Protein AF-A0A067CD16-F1 (afdb_monomer_lite)

Secondary structure (DSSP, 8-state):
----TTSSGGGS------PPPP----HHHHHHHHH---TT-STTSS-EEEEEEEE-TTT--EEEEEEETTSBPPPTTT-SS--PBPP--------THHHHHHHHHHHHHHHHHHHHHHHHHHHHHHHHHHHHHHHHHHHHHHHHHHTS-THHHHHHHHHHHHHHHHHHHHHHHHHHHHHHHHHHHHHHHHHHHHHHHTS------------------

pLDDT: mean 77.43, std 16.55, range [33.94, 98.31]

Foldseek 3Di:
DDPPPPPVVPPPPDDDDDDDDDDDADPQLVCCVPVVPQCQNAPVRHRWHWQDWAQAPVPSDTHTAIHHPQWDRDDPPDDNDNDTHHRPPDPDPPPPPPVVVVVVCVVCVVVVVVVVVVVVCVVVVVVVVVVVVVVVVVVVVVVVVPPPDPVVVVVVVVVVVVVVVVVVVVVVVVVVVVVVVVVVVVVVVVVVVVVVVPPPPPDPPDPDDDDDDDDDD

Sequence (217 aa):
MSRVPFLFAALAIAVSAIAPVPTTPHFPCYECATNGSCAHASWTGDAGKYCGTFSSKTTLVPQWCCCAVAQACPAAGRDTLCACDGPTPAPTKPPADLTVWIYLGFLLMPGVIFILYTLCRHCFGTADETWIEQQYARIEAHQTAEEEPDTSRAEAEACASAARAEANREYKARRIAQEKEARRLAREEEARQREFDQIPQAIFVSTIPTSAKDASL

Organism: Saprolegnia parasitica (strain CBS 223.65) (NCBI:txid695850)

Radius of gyration: 48.75 Å; chains: 1; bounding box: 111×26×112 Å

Structure (mmCIF, N/CA/C/O backbone):
data_AF-A0A067CD16-F1
#
_entry.id   AF-A0A067CD16-F1
#
loop_
_atom_site.group_PDB
_atom_site.id
_atom_site.type_symbol
_atom_site.label_atom_id
_atom_site.label_alt_id
_atom_site.label_comp_id
_atom_site.label_asym_id
_atom_site.label_entity_id
_atom_site.label_seq_id
_atom_site.pdbx_PDB_ins_code
_atom_site.Cartn_x
_atom_site.Cartn_y
_atom_site.Cartn_z
_atom_site.occupancy
_atom_site.B_iso_or_equiv
_atom_site.auth_seq_id
_atom_site.auth_comp_id
_atom_site.auth_asym_id
_atom_site.auth_atom_id
_atom_site.pdbx_PDB_model_num
ATOM 1 N N . MET A 1 1 ? -23.786 10.659 -10.674 1.00 41.62 1 MET A N 1
ATOM 2 C CA . MET A 1 1 ? -24.245 11.449 -9.507 1.00 41.62 1 MET A CA 1
ATOM 3 C C . MET A 1 1 ? -24.064 10.601 -8.250 1.00 41.62 1 MET A C 1
ATOM 5 O O . MET A 1 1 ? -24.810 9.652 -8.051 1.00 41.62 1 MET A O 1
ATOM 9 N N . SER A 1 2 ? -23.013 10.882 -7.473 1.00 43.44 2 SER A N 1
ATOM 10 C CA . SER A 1 2 ? -22.531 10.064 -6.345 1.00 43.44 2 SER A CA 1
ATOM 11 C C . SER A 1 2 ? -23.212 10.434 -5.023 1.00 43.44 2 SER A C 1
ATOM 13 O O . SER A 1 2 ? -23.130 11.580 -4.596 1.00 43.44 2 SER A O 1
ATOM 15 N N . ARG A 1 3 ? -23.837 9.461 -4.344 1.00 49.16 3 ARG A N 1
ATOM 16 C CA . ARG A 1 3 ? -24.450 9.604 -3.001 1.00 49.16 3 ARG A CA 1
ATOM 17 C C . ARG A 1 3 ? -23.779 8.724 -1.930 1.00 49.16 3 ARG A C 1
ATOM 19 O O . ARG A 1 3 ? -24.427 8.280 -0.994 1.00 49.16 3 ARG A O 1
ATOM 26 N N . VAL A 1 4 ? -22.481 8.458 -2.066 1.00 52.66 4 VAL A N 1
ATOM 27 C CA . VAL A 1 4 ? -21.728 7.563 -1.165 1.00 52.66 4 VAL A CA 1
ATOM 28 C C . VAL A 1 4 ? -21.106 8.236 0.088 1.00 52.66 4 VAL A C 1
ATOM 30 O O . VAL A 1 4 ? -20.892 7.519 1.062 1.00 52.66 4 VAL A O 1
ATOM 33 N N . PRO A 1 5 ? -20.863 9.565 0.195 1.00 51.56 5 PRO A N 1
ATOM 34 C CA . PRO A 1 5 ? -20.080 10.080 1.329 1.00 51.56 5 PRO A CA 1
ATOM 35 C C . PRO A 1 5 ? -20.852 10.275 2.651 1.00 51.56 5 PRO A C 1
ATOM 37 O O . PRO A 1 5 ? -20.226 10.549 3.668 1.00 51.56 5 PRO A O 1
ATOM 40 N N . PHE A 1 6 ? -22.181 10.124 2.693 1.00 48.50 6 PHE A N 1
ATOM 41 C CA . PHE A 1 6 ? -22.959 10.457 3.901 1.00 48.50 6 PHE A CA 1
ATOM 42 C C . PHE A 1 6 ? -22.995 9.366 4.987 1.00 48.50 6 PHE A C 1
ATOM 44 O O . PHE A 1 6 ? -23.309 9.673 6.133 1.00 48.50 6 PHE A O 1
ATOM 51 N N . LEU A 1 7 ? -22.642 8.113 4.679 1.00 51.97 7 LEU A N 1
ATOM 52 C CA . LEU A 1 7 ? -22.750 7.005 5.645 1.00 51.97 7 LEU A CA 1
ATOM 53 C C . LEU A 1 7 ? -21.582 6.917 6.642 1.00 51.97 7 LEU A C 1
ATOM 55 O O . LEU A 1 7 ? -21.758 6.374 7.728 1.00 51.97 7 LEU A O 1
ATOM 59 N N . PHE A 1 8 ? -20.416 7.491 6.335 1.00 52.47 8 PHE A N 1
ATOM 60 C CA . PHE A 1 8 ? -19.245 7.403 7.221 1.00 52.47 8 PHE A CA 1
ATOM 61 C C . PHE A 1 8 ? -19.228 8.446 8.351 1.00 52.47 8 PHE A C 1
ATOM 63 O O . PHE A 1 8 ? -18.523 8.258 9.338 1.00 52.47 8 PHE A O 1
ATOM 70 N N . ALA A 1 9 ? -20.033 9.511 8.264 1.00 51.50 9 ALA A N 1
ATOM 71 C CA . ALA A 1 9 ? -20.058 10.570 9.278 1.00 51.50 9 ALA A CA 1
ATOM 72 C C . ALA A 1 9 ? -20.859 10.204 10.546 1.00 51.50 9 ALA A C 1
ATOM 74 O O . ALA A 1 9 ? -20.665 10.821 11.590 1.00 51.50 9 ALA A O 1
ATOM 75 N N . ALA A 1 10 ? -21.734 9.195 10.490 1.00 54.03 10 ALA A N 1
ATOM 76 C CA . ALA A 1 10 ? -22.601 8.836 11.616 1.00 54.03 10 ALA A CA 1
ATOM 77 C C . ALA A 1 10 ? -21.948 7.884 12.640 1.00 54.03 10 ALA A C 1
ATOM 79 O O . ALA A 1 10 ? -22.468 7.735 13.742 1.00 54.03 10 ALA A O 1
ATOM 80 N N . LEU A 1 11 ? -20.810 7.254 12.318 1.00 54.09 11 LEU A N 1
ATOM 81 C CA . LEU A 1 11 ? -20.210 6.214 13.169 1.00 54.09 11 LEU A CA 1
ATOM 82 C C . LEU A 1 11 ? -19.165 6.735 14.180 1.00 54.09 11 LEU A C 1
ATOM 84 O O . LEU A 1 11 ? -18.599 5.947 14.930 1.00 54.09 11 LEU A O 1
ATOM 88 N N . ALA A 1 12 ? -18.889 8.043 14.216 1.00 49.25 12 ALA A N 1
ATOM 89 C CA . ALA A 1 12 ? -17.769 8.607 14.982 1.00 49.25 12 ALA A CA 1
ATOM 90 C C . ALA A 1 12 ? -18.122 9.158 16.384 1.00 49.25 12 ALA A C 1
ATOM 92 O O . ALA A 1 12 ? -17.244 9.692 17.056 1.00 49.25 12 ALA A O 1
ATOM 93 N N . ILE A 1 13 ? -19.370 9.046 16.858 1.00 49.09 13 ILE A N 1
ATOM 94 C CA . ILE A 1 13 ? -19.815 9.664 18.125 1.00 49.09 13 ILE A CA 1
ATOM 95 C C . ILE A 1 13 ? -20.244 8.587 19.134 1.00 49.09 13 ILE A C 1
ATOM 97 O O . ILE A 1 13 ? -21.427 8.430 19.414 1.00 49.09 13 ILE A O 1
ATOM 101 N N . ALA A 1 14 ? -19.296 7.814 19.671 1.00 51.12 14 ALA A N 1
ATOM 102 C CA . ALA A 1 14 ? -19.564 6.918 20.806 1.00 51.12 14 ALA A CA 1
ATOM 103 C C . ALA A 1 14 ? -18.287 6.547 21.591 1.00 51.12 14 ALA A C 1
ATOM 105 O O . ALA A 1 14 ? -17.889 5.389 21.623 1.00 51.12 14 ALA A O 1
ATOM 106 N N . VAL A 1 15 ? -17.628 7.526 22.219 1.00 42.06 15 VAL A N 1
ATOM 107 C CA . VAL A 1 15 ? -16.532 7.327 23.199 1.00 42.06 15 VAL A CA 1
ATOM 108 C C . VAL A 1 15 ? -16.536 8.558 24.122 1.00 42.06 15 VAL A C 1
ATOM 110 O O . VAL A 1 15 ? -16.546 9.662 23.595 1.00 42.06 15 VAL A O 1
ATOM 113 N N . SER A 1 16 ? -16.497 8.583 25.455 1.00 37.53 16 SER A N 1
ATOM 114 C CA . SER A 1 16 ? -16.665 7.666 26.593 1.00 37.53 16 SER A CA 1
ATOM 115 C C . SER A 1 16 ? -16.739 8.595 27.819 1.00 37.53 16 SER A C 1
ATOM 117 O O . SER A 1 16 ? -15.907 9.494 27.930 1.00 37.53 16 SER A O 1
ATOM 119 N N . ALA A 1 17 ? -17.688 8.412 28.741 1.00 33.94 17 ALA A N 1
ATOM 120 C CA . ALA A 1 17 ? -17.742 9.169 29.999 1.00 33.94 17 ALA A CA 1
ATOM 121 C C . ALA A 1 17 ? -17.214 8.307 31.158 1.00 33.94 17 ALA A C 1
ATOM 123 O O . ALA A 1 17 ? -17.846 7.323 31.534 1.00 33.94 17 ALA A O 1
ATOM 124 N N . ILE A 1 18 ? -16.058 8.673 31.717 1.00 41.00 18 ILE A N 1
ATOM 125 C CA . ILE A 1 18 ? -15.496 8.082 32.941 1.00 41.00 18 ILE A CA 1
ATOM 126 C C . ILE A 1 18 ? -15.669 9.116 34.059 1.00 41.00 18 ILE A C 1
ATOM 128 O O . ILE A 1 18 ? -15.177 10.238 33.940 1.00 41.00 18 ILE A O 1
ATOM 132 N N . ALA A 1 19 ? -16.392 8.761 35.123 1.00 40.41 19 ALA A N 1
ATOM 133 C CA . ALA A 1 19 ? -16.609 9.639 36.271 1.00 40.41 19 ALA A CA 1
ATOM 134 C C . ALA A 1 19 ? -15.361 9.672 37.184 1.00 40.41 19 ALA A C 1
ATOM 136 O O . ALA A 1 19 ? -14.819 8.609 37.498 1.00 40.41 19 ALA A O 1
ATOM 137 N N . PRO A 1 20 ? -14.889 10.856 37.618 1.00 42.19 20 PRO A N 1
ATOM 138 C CA . PRO A 1 20 ? -13.731 10.975 38.501 1.00 42.19 20 PRO A CA 1
ATOM 139 C C . PRO A 1 20 ? -14.055 10.520 39.932 1.00 42.19 20 PRO A C 1
ATOM 141 O O . PRO A 1 20 ? -15.112 10.845 40.468 1.00 42.19 20 PRO A O 1
ATOM 144 N N . VAL A 1 21 ? -13.115 9.802 40.556 1.00 46.88 21 VAL A N 1
ATOM 145 C CA . VAL A 1 21 ? -13.170 9.388 41.969 1.00 46.88 21 VAL A CA 1
ATOM 146 C C . VAL A 1 21 ? -12.587 10.511 42.844 1.00 46.88 21 VAL A C 1
ATOM 148 O O . VAL A 1 21 ? -11.411 10.843 42.683 1.00 46.88 21 VAL A O 1
ATOM 151 N N . PRO A 1 22 ? -13.365 11.116 43.754 1.00 53.28 22 PRO A N 1
ATOM 152 C CA . PRO A 1 22 ? -12.885 12.170 44.644 1.00 53.28 22 PRO A CA 1
ATOM 153 C C . PRO A 1 22 ? -12.184 11.618 45.900 1.00 53.28 22 PRO A C 1
ATOM 155 O O . PRO A 1 22 ? -12.520 10.558 46.419 1.00 53.28 22 PRO A O 1
ATOM 158 N N . THR A 1 23 ? -11.180 12.356 46.380 1.00 49.25 23 THR A N 1
ATOM 159 C CA . THR A 1 23 ? -10.150 11.917 47.342 1.00 49.25 23 THR A CA 1
ATOM 160 C C . THR A 1 23 ? -10.259 12.542 48.745 1.00 49.25 23 THR A C 1
ATOM 162 O O . THR A 1 23 ? -9.270 12.566 49.478 1.00 49.25 23 THR A O 1
ATOM 165 N N . THR A 1 24 ? -11.420 13.055 49.168 1.00 52.78 24 THR A N 1
ATOM 166 C CA . THR A 1 24 ? -11.559 13.717 50.484 1.00 52.78 24 THR A CA 1
ATOM 167 C C . THR A 1 24 ? -12.054 12.792 51.612 1.00 52.78 24 THR A C 1
ATOM 169 O O . THR A 1 24 ? -12.811 11.853 51.369 1.00 52.78 24 THR A O 1
ATOM 172 N N . PRO A 1 25 ? -11.620 13.031 52.870 1.00 53.91 25 PRO A N 1
ATOM 173 C CA . PRO A 1 25 ? -11.841 12.118 53.991 1.00 53.91 25 PRO A CA 1
ATOM 174 C C . PRO A 1 25 ? -13.300 12.107 54.481 1.00 53.91 25 PRO A C 1
ATOM 176 O O . PRO A 1 25 ? -13.833 13.100 54.975 1.00 53.91 25 PRO A O 1
ATOM 179 N N . HIS A 1 26 ? -13.921 10.934 54.354 1.00 59.56 26 HIS A N 1
ATOM 180 C CA . HIS A 1 26 ? -15.293 10.594 54.723 1.00 59.56 26 HIS A CA 1
ATOM 181 C C . HIS A 1 26 ? -15.534 10.521 56.243 1.00 59.56 26 HIS A C 1
ATOM 183 O O . HIS A 1 26 ? -15.368 9.467 56.856 1.00 59.56 26 HIS A O 1
ATOM 189 N N . PHE A 1 27 ? -16.044 11.596 56.841 1.00 68.00 27 PHE A N 1
ATOM 190 C CA . PHE A 1 27 ? -16.678 11.543 58.167 1.00 68.00 27 PHE A CA 1
ATOM 191 C C . PHE A 1 27 ? -18.000 10.736 58.244 1.00 68.00 27 PHE A C 1
ATOM 193 O O . PHE A 1 27 ? -18.176 10.020 59.230 1.00 68.00 27 PHE A O 1
ATOM 200 N N . PRO A 1 28 ? -18.918 10.745 57.251 1.00 82.19 28 PRO A N 1
ATOM 201 C CA . PRO A 1 28 ? -20.239 10.126 57.438 1.00 82.19 28 PRO A CA 1
ATOM 202 C C . PRO A 1 28 ? -20.225 8.589 57.441 1.00 82.19 28 PRO A C 1
ATOM 204 O O . PRO A 1 28 ? -21.097 7.951 58.030 1.00 82.19 28 PRO A O 1
ATOM 207 N N . CYS A 1 29 ? -19.220 7.961 56.825 1.00 85.25 29 CYS A N 1
ATOM 208 C CA . CYS A 1 29 ? -19.111 6.501 56.831 1.00 85.25 29 CYS A CA 1
ATOM 209 C C . CYS A 1 29 ? -18.661 5.956 58.199 1.00 85.25 29 CYS A C 1
ATOM 211 O O . CYS A 1 29 ? -19.083 4.875 58.610 1.00 85.25 29 CYS A O 1
ATOM 213 N N . TYR A 1 30 ? -17.855 6.727 58.936 1.00 87.19 30 TYR A N 1
ATOM 214 C CA . TYR A 1 30 ? -17.410 6.362 60.280 1.00 87.19 30 TYR A CA 1
ATOM 215 C C . TYR A 1 30 ? -18.582 6.276 61.269 1.00 87.19 30 TYR A C 1
ATOM 217 O O . TYR A 1 30 ? -18.658 5.332 62.056 1.00 87.19 30 TYR A O 1
ATOM 225 N N . GLU A 1 31 ? -19.538 7.206 61.199 1.00 88.69 31 GLU A N 1
ATOM 226 C CA . GLU A 1 31 ? -20.748 7.170 62.034 1.00 88.69 31 GLU A CA 1
ATOM 227 C C . GLU A 1 31 ? -21.658 5.985 61.698 1.00 88.69 31 GLU A C 1
ATOM 229 O O . GLU A 1 31 ? -22.192 5.341 62.600 1.00 88.69 31 GLU A O 1
ATOM 234 N N . CYS A 1 32 ? -21.796 5.641 60.417 1.00 91.44 32 CYS A N 1
ATOM 235 C CA . CYS A 1 32 ? -22.542 4.453 59.999 1.00 91.44 32 CYS A CA 1
ATOM 236 C C . CYS A 1 32 ? -21.892 3.165 60.528 1.00 91.44 32 CYS A C 1
ATOM 238 O O . CYS A 1 32 ? -22.594 2.283 61.019 1.00 91.44 32 CYS A O 1
ATOM 240 N N . ALA A 1 33 ? -20.561 3.075 60.508 1.00 91.00 33 ALA A N 1
ATOM 241 C CA . ALA A 1 33 ? -19.845 1.907 61.012 1.00 91.00 33 ALA A CA 1
ATOM 242 C C . ALA A 1 33 ? -19.877 1.771 62.545 1.00 91.00 33 ALA A C 1
ATOM 244 O O . ALA A 1 33 ? -19.920 0.655 63.058 1.00 91.00 33 ALA A O 1
ATOM 245 N N . THR A 1 34 ? -19.846 2.888 63.278 1.00 91.50 34 THR A N 1
ATOM 246 C CA . THR A 1 34 ? -19.776 2.890 64.751 1.00 91.50 34 THR A CA 1
ATOM 247 C C . THR A 1 34 ? -21.148 2.898 65.418 1.00 91.50 34 THR A C 1
ATOM 249 O O . THR A 1 34 ? -21.363 2.160 66.375 1.00 91.50 34 THR A O 1
ATOM 252 N N . ASN A 1 35 ? -22.085 3.693 64.899 1.00 91.75 35 ASN A N 1
ATOM 253 C CA . ASN A 1 35 ? -23.400 3.915 65.505 1.00 91.75 35 ASN A CA 1
ATOM 254 C C . ASN A 1 35 ? -24.539 3.217 64.746 1.00 91.75 35 ASN A C 1
ATOM 256 O O . ASN A 1 35 ? -25.687 3.284 65.179 1.00 91.75 35 ASN A O 1
ATOM 260 N N . GLY A 1 36 ? -24.267 2.602 63.589 1.00 89.75 36 GLY A N 1
ATOM 261 C CA . GLY A 1 36 ? -25.304 2.031 62.722 1.00 89.75 36 GLY A CA 1
ATOM 262 C C . GLY A 1 36 ? -26.189 3.079 62.033 1.00 89.75 36 GLY A C 1
ATOM 263 O O . GLY A 1 36 ? -27.176 2.727 61.388 1.00 89.75 36 GLY A O 1
ATOM 264 N N . SER A 1 37 ? -25.856 4.370 62.151 1.00 91.62 37 SER A N 1
ATOM 265 C CA . SER A 1 37 ? -26.612 5.464 61.536 1.00 91.62 37 SER A CA 1
ATOM 266 C C . SER A 1 37 ? -26.147 5.688 60.098 1.00 91.62 37 SER A C 1
ATOM 268 O O . SER A 1 37 ? -25.206 6.432 59.837 1.00 91.62 37 SER A O 1
ATOM 270 N N . CYS A 1 38 ? -26.798 5.021 59.145 1.00 91.38 38 CYS A N 1
ATOM 271 C CA . CYS A 1 38 ? -26.395 5.042 57.734 1.00 91.38 38 CYS A CA 1
ATOM 272 C C . CYS A 1 38 ? -27.259 5.954 56.848 1.00 91.38 38 CYS A C 1
ATOM 274 O O . CYS A 1 38 ? -27.251 5.821 55.624 1.00 91.38 38 CYS A O 1
ATOM 276 N N . ALA A 1 39 ? -27.993 6.895 57.452 1.00 91.31 39 ALA A N 1
ATOM 277 C CA . ALA A 1 39 ? -28.917 7.782 56.742 1.00 91.31 39 ALA A CA 1
ATOM 278 C C . ALA A 1 39 ? -28.231 8.710 55.720 1.00 91.31 39 ALA A C 1
ATOM 280 O O . ALA A 1 39 ? -28.870 9.090 54.749 1.00 91.31 39 ALA A O 1
ATOM 281 N N . HIS A 1 40 ? -26.946 9.030 55.919 1.00 86.75 40 HIS A N 1
ATOM 282 C CA . HIS A 1 40 ? -26.166 9.931 55.054 1.00 86.75 40 HIS A CA 1
ATOM 283 C C . HIS A 1 40 ? -24.792 9.334 54.704 1.00 86.75 40 HIS A C 1
ATOM 285 O O . HIS A 1 40 ? -23.803 10.049 54.565 1.00 86.75 40 HIS A O 1
ATOM 291 N N . ALA A 1 41 ? -24.702 8.002 54.649 1.00 81.44 41 ALA A N 1
ATOM 292 C CA . ALA A 1 41 ? -23.431 7.289 54.535 1.00 81.44 41 ALA A CA 1
ATOM 293 C C . ALA A 1 41 ? -22.886 7.192 53.101 1.00 81.44 41 ALA A C 1
ATOM 295 O O . ALA A 1 41 ? -21.746 6.756 52.926 1.00 81.44 41 ALA A O 1
ATOM 296 N N . SER A 1 42 ? -23.663 7.554 52.073 1.00 77.88 42 SER A N 1
ATOM 297 C CA . SER A 1 42 ? -23.155 7.573 50.699 1.00 77.88 42 SER A CA 1
ATOM 298 C C . SER A 1 42 ? -22.252 8.792 50.453 1.00 77.88 42 SER A C 1
ATOM 300 O O . SER A 1 42 ? -22.371 9.827 51.108 1.00 77.88 42 SER A O 1
ATOM 302 N N . TRP A 1 43 ? -21.373 8.703 49.448 1.00 70.81 43 TRP A N 1
ATOM 303 C CA . TRP A 1 43 ? -20.602 9.857 48.957 1.00 70.81 43 TRP A CA 1
ATOM 304 C C . TRP A 1 43 ? -21.499 11.042 48.551 1.00 70.81 43 TRP A C 1
ATOM 306 O O . TRP A 1 43 ? -21.100 12.197 48.668 1.00 70.81 43 TRP A O 1
ATOM 316 N N . THR A 1 44 ? -22.717 10.760 48.089 1.00 75.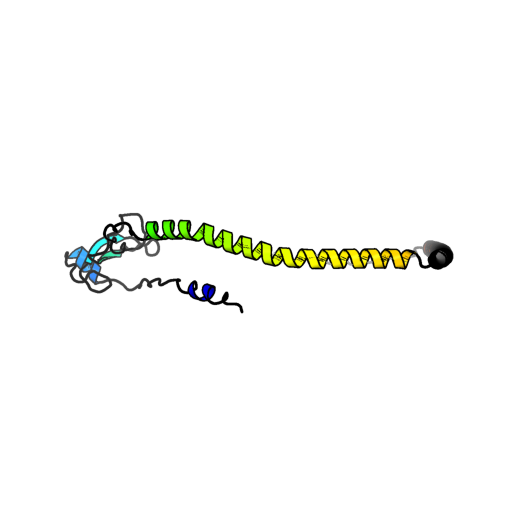75 44 THR A N 1
ATOM 317 C CA . THR A 1 44 ? -23.702 11.766 47.676 1.00 75.75 44 THR A CA 1
ATOM 318 C C . THR A 1 44 ? -24.504 12.352 48.842 1.00 75.75 44 THR A C 1
ATOM 320 O O . THR A 1 44 ? -25.280 13.275 48.621 1.00 75.75 44 THR A O 1
ATOM 323 N N . GLY A 1 45 ? -24.299 11.867 50.074 1.00 79.75 45 GLY A N 1
ATOM 324 C CA . GLY A 1 45 ? -25.066 12.268 51.259 1.00 79.75 45 GLY A CA 1
ATOM 325 C C . GLY A 1 45 ? -26.412 11.550 51.408 1.00 79.75 45 GLY A C 1
ATOM 326 O O . GLY A 1 45 ? -27.197 11.907 52.280 1.00 79.75 45 GLY A O 1
ATOM 327 N N . ASP A 1 46 ? -26.669 10.534 50.588 1.00 85.44 46 ASP A N 1
ATOM 328 C CA . ASP A 1 46 ? -27.866 9.699 50.637 1.00 85.44 46 ASP A CA 1
ATOM 329 C C . ASP A 1 46 ? -27.716 8.542 51.636 1.00 85.44 46 ASP A C 1
ATOM 331 O O . ASP A 1 46 ? -26.622 8.217 52.123 1.00 85.44 46 ASP A O 1
ATOM 335 N N . ALA A 1 47 ? -28.835 7.854 51.882 1.00 89.50 47 ALA A N 1
ATOM 336 C CA . ALA A 1 47 ? -28.846 6.608 52.630 1.00 89.50 47 ALA A CA 1
ATOM 337 C C . ALA A 1 47 ? -27.882 5.595 51.991 1.00 89.50 47 ALA A C 1
ATOM 339 O O . ALA A 1 47 ? -27.918 5.321 50.784 1.00 89.50 47 ALA A O 1
ATOM 340 N N . GLY A 1 48 ? -27.015 5.030 52.824 1.00 91.06 48 GLY A N 1
ATOM 341 C CA . GLY A 1 48 ? -25.994 4.077 52.417 1.00 91.06 48 GLY A CA 1
ATOM 342 C C . GLY A 1 48 ? -25.997 2.818 53.272 1.00 91.06 48 GLY A C 1
ATOM 343 O O . GLY A 1 48 ? -26.812 2.642 54.176 1.00 91.06 48 GLY A O 1
ATOM 344 N N . LYS A 1 49 ? -25.053 1.932 52.979 1.00 90.62 49 LYS A N 1
ATOM 345 C CA . LYS A 1 49 ? -24.746 0.746 53.773 1.00 90.62 49 LYS A CA 1
ATOM 346 C C . LYS A 1 49 ? -23.247 0.637 53.985 1.00 90.62 49 LYS A C 1
ATOM 348 O O . LYS A 1 49 ? -22.461 0.951 53.091 1.00 90.62 49 LYS A O 1
ATOM 353 N N . TYR A 1 50 ? -22.869 0.169 55.165 1.00 92.19 50 TYR A N 1
ATOM 354 C CA . TYR A 1 50 ? -21.485 -0.121 55.497 1.00 92.19 50 TYR A CA 1
ATOM 355 C C . TYR A 1 50 ? -21.056 -1.453 54.868 1.00 92.19 50 TYR A C 1
ATOM 357 O O . TYR A 1 50 ? -21.702 -2.479 55.079 1.00 92.19 50 TYR A O 1
ATOM 365 N N . CYS A 1 51 ? -19.975 -1.429 54.088 1.00 89.81 51 CYS A N 1
ATOM 366 C CA . CYS A 1 51 ? -19.470 -2.579 53.335 1.00 89.81 51 CYS A CA 1
ATOM 367 C C . CYS A 1 51 ? -18.200 -3.203 53.936 1.00 89.81 51 CYS A C 1
ATOM 369 O O . CYS A 1 51 ? -17.739 -4.227 53.438 1.00 89.81 51 CYS A O 1
ATOM 371 N N . GLY A 1 52 ? -17.641 -2.616 54.998 1.00 89.44 52 GLY A N 1
ATOM 372 C CA . GLY A 1 52 ? -16.448 -3.122 55.679 1.00 89.44 52 GLY A CA 1
ATOM 373 C C . GLY A 1 52 ? -15.299 -2.115 55.729 1.00 89.44 52 GLY A C 1
ATOM 374 O O . GLY A 1 52 ? -15.392 -1.000 55.208 1.00 89.44 52 GLY A O 1
ATOM 375 N N . THR A 1 53 ? -14.203 -2.515 56.371 1.00 86.94 53 THR A N 1
ATOM 376 C CA . THR A 1 53 ? -12.943 -1.771 56.364 1.00 86.94 53 THR A CA 1
ATOM 377 C C . THR A 1 53 ? -12.031 -2.297 55.263 1.00 86.94 53 THR A C 1
ATOM 379 O O . THR A 1 53 ? -11.890 -3.503 55.068 1.00 86.94 53 THR A O 1
ATOM 382 N N . PHE A 1 54 ? -11.390 -1.381 54.545 1.00 83.62 54 PHE A N 1
ATOM 383 C CA . PHE A 1 54 ? -10.439 -1.682 53.484 1.00 83.62 54 PHE A CA 1
ATOM 384 C C . PHE A 1 54 ? -9.107 -1.023 53.819 1.00 83.62 54 PHE A C 1
ATOM 386 O O . PHE A 1 54 ? -9.047 0.157 54.163 1.00 83.62 54 PHE A O 1
ATOM 393 N N . SER A 1 55 ? -8.023 -1.782 53.712 1.00 79.38 55 SER A N 1
ATOM 394 C CA . SER A 1 55 ? -6.672 -1.240 53.829 1.00 79.38 55 SER A CA 1
ATOM 395 C C . SER A 1 55 ? -6.156 -0.920 52.435 1.00 79.38 55 SER A C 1
ATOM 397 O O . SER A 1 55 ? -5.888 -1.820 51.636 1.00 79.38 55 SER A O 1
ATOM 399 N N . SER A 1 56 ? -6.004 0.371 52.140 1.00 75.75 56 SER A N 1
ATOM 400 C CA . SER A 1 56 ? -5.320 0.786 50.917 1.00 75.75 56 SER A CA 1
ATOM 401 C C . SER A 1 56 ? -3.861 0.336 50.977 1.00 75.75 56 SER A C 1
ATOM 403 O O . SER A 1 56 ? -3.169 0.572 51.972 1.00 75.75 56 SER A O 1
ATOM 405 N N . LYS A 1 57 ? -3.371 -0.275 49.891 1.00 75.44 57 LYS A N 1
ATOM 406 C CA . LYS A 1 57 ? -1.954 -0.659 49.753 1.00 75.44 57 LYS A CA 1
ATOM 407 C C . LYS A 1 57 ? -1.007 0.536 49.879 1.00 75.44 57 LYS A C 1
ATOM 409 O O . LYS A 1 57 ? 0.147 0.344 50.238 1.00 75.44 57 LYS A O 1
ATOM 414 N N . THR A 1 58 ? -1.483 1.745 49.582 1.00 76.50 58 THR A N 1
ATOM 415 C CA . THR A 1 58 ? -0.649 2.951 49.535 1.00 76.50 58 THR A CA 1
ATOM 416 C C . THR A 1 58 ? -0.470 3.592 50.906 1.00 76.50 58 THR A C 1
ATOM 418 O O . THR A 1 58 ? 0.610 4.085 51.209 1.00 76.50 58 THR A O 1
ATOM 421 N N . THR A 1 59 ? -1.513 3.606 51.738 1.00 72.88 59 THR A N 1
ATOM 422 C CA . THR A 1 59 ? -1.486 4.319 53.023 1.00 72.88 59 THR A CA 1
ATOM 423 C C . THR A 1 59 ? -1.412 3.398 54.234 1.00 72.88 59 THR A C 1
ATOM 425 O O . THR A 1 59 ? -1.114 3.894 55.312 1.00 72.88 59 THR A O 1
ATOM 428 N N . LEU A 1 60 ? -1.675 2.089 54.099 1.00 78.44 60 LEU A N 1
ATOM 429 C CA . LEU A 1 60 ? -1.765 1.109 55.203 1.00 78.44 60 LEU A CA 1
ATOM 430 C C . LEU A 1 60 ? -2.750 1.484 56.333 1.00 78.44 60 LEU A C 1
ATOM 432 O O . LEU A 1 60 ? -2.912 0.728 57.289 1.00 78.44 60 LEU A O 1
ATOM 436 N N . VAL A 1 61 ? -3.452 2.612 56.225 1.00 81.00 61 VAL A N 1
ATOM 437 C CA . VAL A 1 61 ? -4.463 3.048 57.184 1.00 81.00 61 VAL A CA 1
ATOM 438 C C . VAL A 1 61 ? -5.789 2.369 56.825 1.00 81.00 61 VAL A C 1
ATOM 440 O O . VAL A 1 61 ? -6.192 2.425 55.658 1.00 81.00 61 VAL A O 1
ATOM 443 N N . PRO A 1 62 ? -6.479 1.729 57.786 1.00 79.50 62 PRO A N 1
ATOM 444 C CA . PRO A 1 62 ? -7.807 1.180 57.549 1.00 79.50 62 PRO A CA 1
ATOM 445 C C . PRO A 1 62 ? -8.788 2.312 57.220 1.00 79.50 62 PRO A C 1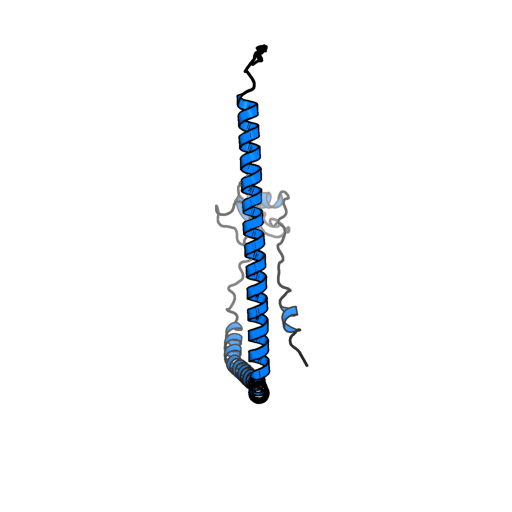
ATOM 447 O O . PRO A 1 62 ? -8.941 3.262 57.987 1.00 79.50 62 PRO A O 1
ATOM 450 N N . GLN A 1 63 ? -9.451 2.210 56.072 1.00 85.00 63 GLN A N 1
ATOM 451 C CA . GLN A 1 63 ? -10.504 3.123 55.639 1.00 85.00 63 GLN A CA 1
ATOM 452 C C . GLN A 1 63 ? -11.859 2.417 55.703 1.00 85.00 63 GLN A C 1
ATOM 454 O O . GLN A 1 63 ? -11.975 1.239 55.367 1.00 85.00 63 GLN A O 1
ATOM 459 N N . TRP A 1 64 ? -12.890 3.132 56.142 1.00 86.69 64 TRP A N 1
ATOM 460 C CA . TRP A 1 64 ? -14.263 2.631 56.195 1.00 86.69 64 TRP A CA 1
ATOM 461 C C . TRP A 1 64 ? -14.908 2.792 54.814 1.00 86.69 64 TRP A C 1
ATOM 463 O O . TRP A 1 64 ? -14.841 3.874 54.234 1.00 86.69 64 TRP A O 1
ATOM 473 N N . CYS A 1 65 ? -15.514 1.729 54.284 1.00 87.81 65 CYS A N 1
ATOM 474 C CA . CYS A 1 65 ? -16.176 1.742 52.982 1.00 87.81 65 CYS A CA 1
ATOM 475 C C . CYS A 1 65 ? -17.692 1.717 53.150 1.00 87.81 65 CYS A C 1
ATOM 477 O O . CYS A 1 65 ? -18.248 0.804 53.768 1.00 87.81 65 CYS A O 1
ATOM 479 N N . CYS A 1 66 ? -18.358 2.712 52.570 1.00 89.62 66 CYS A N 1
ATOM 480 C CA . CYS A 1 66 ? -19.808 2.810 52.535 1.00 89.62 66 CYS A CA 1
ATOM 481 C C . CYS A 1 66 ? -20.272 3.000 51.094 1.00 89.62 66 CYS A C 1
ATOM 483 O O . CYS A 1 66 ? -19.720 3.817 50.360 1.00 89.62 66 CYS A O 1
ATOM 485 N N . CYS A 1 67 ? -21.304 2.255 50.709 1.00 89.81 67 CYS A N 1
ATOM 486 C CA . CYS A 1 67 ? -21.905 2.314 49.381 1.00 89.81 67 CYS A CA 1
ATOM 487 C C . CYS A 1 67 ? -23.339 2.828 49.463 1.00 89.81 67 CYS A C 1
ATOM 489 O O . CYS A 1 67 ? -23.984 2.718 50.508 1.00 89.81 67 CYS A O 1
ATOM 491 N N . ALA A 1 68 ? -23.869 3.360 48.360 1.00 89.06 68 ALA A N 1
ATOM 492 C CA . ALA A 1 68 ? -25.293 3.675 48.281 1.00 89.06 68 ALA A CA 1
ATOM 493 C C . ALA A 1 68 ? -26.134 2.395 48.454 1.00 89.06 68 ALA A C 1
ATOM 495 O O . ALA A 1 68 ? -25.692 1.302 48.093 1.00 89.06 68 ALA A O 1
ATOM 496 N N . VAL A 1 69 ? -27.366 2.513 48.961 1.00 88.69 69 VAL A N 1
ATOM 497 C CA . VAL A 1 69 ? -28.257 1.347 49.169 1.00 88.69 69 VAL A CA 1
ATOM 498 C C . VAL A 1 69 ? -28.471 0.541 47.877 1.00 88.69 69 VAL A C 1
ATOM 500 O O . VAL A 1 69 ? -28.561 -0.686 47.928 1.00 88.69 69 VAL A O 1
ATOM 503 N N . ALA A 1 70 ? -28.482 1.214 46.722 1.00 85.75 70 ALA A N 1
ATOM 504 C CA . ALA A 1 70 ? -28.663 0.596 45.407 1.00 85.75 70 ALA A CA 1
ATOM 505 C C . ALA A 1 70 ? -27.422 -0.141 44.862 1.00 85.75 70 ALA A C 1
ATOM 507 O O . ALA A 1 70 ? -27.547 -0.912 43.916 1.00 85.75 70 ALA A O 1
ATOM 508 N N . GLN A 1 71 ? -26.235 0.097 45.419 1.00 87.62 71 GLN A N 1
ATOM 509 C CA . GLN A 1 71 ? -24.973 -0.489 44.953 1.00 87.62 71 GLN A CA 1
ATOM 510 C C . GLN A 1 71 ? -24.656 -1.770 45.722 1.00 87.62 71 GLN A C 1
ATOM 512 O O . GLN A 1 71 ? -25.064 -1.904 46.873 1.00 87.62 71 GLN A O 1
ATOM 517 N N . ALA A 1 72 ? -23.938 -2.727 45.139 1.00 86.38 72 ALA A N 1
ATOM 518 C CA . ALA A 1 72 ? -23.499 -3.918 45.872 1.00 86.38 72 ALA A CA 1
ATOM 519 C C . ALA A 1 72 ? -22.164 -3.660 46.595 1.00 86.38 72 ALA A C 1
ATOM 521 O O . ALA A 1 72 ? -21.346 -2.856 46.150 1.00 86.38 72 ALA A O 1
ATOM 522 N N . CYS A 1 73 ? -21.973 -4.308 47.751 1.00 87.19 73 CYS A N 1
ATOM 523 C CA . CYS A 1 73 ? -20.693 -4.253 48.456 1.00 87.19 73 CYS A CA 1
ATOM 524 C C . CYS A 1 73 ? -19.701 -5.192 47.758 1.00 87.19 73 CYS A C 1
ATOM 526 O O . CYS A 1 73 ? -20.083 -6.334 47.480 1.00 87.19 73 CYS A O 1
ATOM 528 N N . PRO A 1 74 ? -18.450 -4.763 47.525 1.00 84.38 74 PRO A N 1
ATOM 529 C CA . PRO A 1 74 ? -17.447 -5.628 46.924 1.00 84.38 74 PRO A CA 1
ATOM 530 C C . PRO A 1 74 ? -17.135 -6.813 47.845 1.00 84.38 74 PRO A C 1
ATOM 532 O O . PRO A 1 74 ? -17.249 -6.733 49.073 1.00 84.38 74 PRO A O 1
ATOM 535 N N . ALA A 1 75 ? -16.726 -7.933 47.250 1.00 81.81 75 ALA A N 1
ATOM 536 C CA . ALA A 1 75 ? -16.319 -9.108 48.008 1.00 81.81 75 ALA A CA 1
ATOM 537 C C . ALA A 1 75 ? -15.074 -8.795 48.854 1.00 81.81 75 ALA A C 1
ATOM 539 O O . ALA A 1 75 ? -14.083 -8.254 48.353 1.00 81.81 75 ALA A O 1
ATOM 540 N N . ALA A 1 76 ? -15.106 -9.173 50.134 1.00 70.19 76 ALA A N 1
ATOM 541 C CA . ALA A 1 76 ? -13.987 -8.964 51.044 1.00 70.19 76 ALA A CA 1
ATOM 542 C C . ALA A 1 76 ? -12.690 -9.567 50.468 1.00 70.19 76 ALA A C 1
ATOM 544 O O . ALA A 1 76 ? -12.637 -10.746 50.120 1.00 70.19 76 ALA A O 1
ATOM 545 N N . GLY A 1 77 ? -11.639 -8.747 50.369 1.00 65.06 77 GLY A N 1
ATOM 546 C CA . GLY A 1 77 ? -10.286 -9.196 50.031 1.00 65.06 77 GLY A CA 1
ATOM 547 C C . GLY A 1 77 ? -9.892 -9.189 48.550 1.00 65.06 77 GLY A C 1
ATOM 548 O O . GLY A 1 77 ? -8.780 -9.621 48.253 1.00 65.06 77 GLY A O 1
ATOM 549 N N . ARG A 1 78 ? -10.734 -8.707 47.622 1.00 60.78 78 ARG A N 1
ATOM 550 C CA . ARG A 1 78 ? -10.341 -8.606 46.199 1.00 60.78 78 ARG A CA 1
ATOM 551 C C . ARG A 1 78 ? -9.760 -7.257 45.798 1.00 60.78 78 ARG A C 1
ATOM 553 O O . ARG A 1 78 ? -8.761 -7.235 45.083 1.00 60.78 78 ARG A O 1
ATOM 560 N N . ASP A 1 79 ? -10.308 -6.167 46.322 1.00 60.00 79 ASP A N 1
ATOM 561 C CA . ASP A 1 79 ? -9.966 -4.830 45.846 1.00 60.00 79 ASP A CA 1
ATOM 562 C C . ASP A 1 79 ? -9.384 -3.966 46.963 1.00 60.00 79 ASP A C 1
ATOM 564 O O . ASP A 1 79 ? -9.884 -3.904 48.084 1.00 60.00 79 ASP A O 1
ATOM 568 N N . THR A 1 80 ? -8.273 -3.298 46.659 1.00 67.06 80 THR A N 1
ATOM 569 C CA . THR A 1 80 ? -7.570 -2.397 47.588 1.00 67.06 80 THR A CA 1
ATOM 570 C C . THR A 1 80 ? -8.179 -0.999 47.626 1.00 67.06 80 THR A C 1
ATOM 572 O O . THR A 1 80 ? -7.649 -0.115 48.295 1.00 67.06 80 THR A O 1
ATOM 575 N N . LEU A 1 81 ? -9.257 -0.791 46.871 1.00 77.88 81 LEU A N 1
ATOM 576 C CA . LEU A 1 81 ? -10.067 0.417 46.853 1.00 77.88 81 LEU A CA 1
ATOM 577 C C . LEU A 1 81 ? -11.510 0.050 47.202 1.00 77.88 81 LEU A C 1
ATOM 579 O O . LEU A 1 81 ? -12.010 -0.993 46.788 1.00 77.88 81 LEU A O 1
ATOM 583 N N . CYS A 1 82 ? -12.184 0.948 47.917 1.00 79.81 82 CYS A N 1
ATOM 584 C CA . CYS A 1 82 ? -13.631 0.907 48.099 1.00 79.81 82 CYS A CA 1
ATOM 585 C C . CYS A 1 82 ? -14.305 1.216 46.752 1.00 79.81 82 CYS A C 1
ATOM 587 O O . CYS A 1 82 ? -14.555 2.373 46.421 1.00 79.81 82 CYS A O 1
ATOM 589 N N . ALA A 1 83 ? -14.524 0.181 45.943 1.00 84.81 83 ALA A N 1
ATOM 590 C CA . ALA A 1 83 ? -15.256 0.265 44.689 1.00 84.81 83 ALA A CA 1
ATOM 591 C C . ALA A 1 83 ? -16.637 -0.361 44.897 1.00 84.81 83 ALA A C 1
ATOM 593 O O . ALA A 1 83 ? -16.770 -1.574 45.035 1.00 84.81 83 ALA A O 1
ATOM 594 N N . CYS A 1 84 ? -17.662 0.481 44.976 1.00 84.25 84 CYS A N 1
ATOM 595 C CA . CYS A 1 84 ? -19.040 0.022 45.036 1.00 84.25 84 CYS A CA 1
ATOM 596 C C . CYS A 1 84 ? -19.467 -0.433 43.643 1.00 84.25 84 CYS A C 1
ATOM 598 O O . CYS A 1 84 ? -19.424 0.359 42.697 1.00 84.25 84 CYS A O 1
ATOM 600 N N . ASP A 1 85 ? -19.897 -1.685 43.519 1.00 83.62 85 ASP A N 1
ATOM 601 C CA . ASP A 1 85 ? -20.447 -2.170 42.262 1.00 83.62 85 ASP A CA 1
ATOM 602 C C . ASP A 1 85 ? -21.720 -1.378 41.963 1.00 83.62 85 ASP A C 1
ATOM 604 O O . ASP A 1 85 ? -22.610 -1.248 42.815 1.00 83.62 85 ASP A O 1
ATOM 608 N N . GLY A 1 86 ? -21.784 -0.808 40.756 1.00 78.81 86 GLY A N 1
ATOM 609 C CA . GLY A 1 86 ? -22.950 -0.069 40.278 1.00 78.81 86 GLY A CA 1
ATOM 610 C C . GLY A 1 86 ? -24.239 -0.879 40.452 1.00 78.81 86 GLY A C 1
ATOM 611 O O . GLY A 1 86 ? -24.175 -2.102 40.613 1.00 78.81 86 GLY A O 1
ATOM 612 N N . PRO A 1 87 ? -25.414 -0.219 40.439 1.00 69.69 87 PRO A N 1
ATOM 613 C CA . PRO A 1 87 ? -26.687 -0.904 40.622 1.00 69.69 87 PRO A CA 1
ATOM 614 C C . PRO A 1 87 ? -26.729 -2.111 39.698 1.00 69.69 87 PRO A C 1
ATOM 616 O O . PRO A 1 87 ? -26.622 -1.948 38.483 1.00 69.69 87 PRO A O 1
ATOM 619 N N . THR A 1 88 ? -26.801 -3.313 40.280 1.00 59.22 88 THR A N 1
ATOM 620 C CA . THR A 1 88 ? -26.875 -4.544 39.500 1.00 59.22 88 THR A CA 1
ATOM 621 C C . THR A 1 88 ? -28.086 -4.380 38.593 1.00 59.22 88 THR A C 1
ATOM 623 O O . THR A 1 88 ? -29.201 -4.270 39.116 1.00 59.22 88 THR A O 1
ATOM 626 N N . PRO A 1 89 ? -27.903 -4.261 37.266 1.00 58.16 89 PRO A N 1
ATOM 627 C CA . PRO A 1 89 ? -29.034 -4.063 36.385 1.00 58.16 89 PRO A CA 1
ATOM 628 C C . PRO A 1 89 ? -29.969 -5.250 36.604 1.00 58.16 89 PRO A C 1
ATOM 630 O O . PRO A 1 89 ? -29.525 -6.402 36.612 1.00 58.16 89 PRO A O 1
ATOM 633 N N . ALA A 1 90 ? -31.248 -4.962 36.859 1.00 61.81 90 ALA A N 1
ATOM 634 C CA . ALA A 1 90 ? -32.275 -5.993 36.938 1.00 61.81 90 ALA A CA 1
ATOM 635 C C . ALA A 1 90 ? -32.123 -6.929 35.725 1.00 61.81 90 ALA A C 1
ATOM 637 O O . ALA A 1 90 ? -31.781 -6.423 34.654 1.00 61.81 90 ALA A O 1
ATOM 638 N N . PRO A 1 91 ? -32.343 -8.252 35.865 1.00 59.50 91 PRO A N 1
ATOM 639 C CA . PRO A 1 91 ? -32.114 -9.211 34.789 1.00 59.50 91 PRO A CA 1
ATOM 640 C C . PRO A 1 91 ? -32.804 -8.730 33.514 1.00 59.50 91 PRO A C 1
ATOM 642 O O . PRO A 1 91 ? -34.033 -8.726 33.405 1.00 59.50 91 PRO A O 1
ATOM 645 N N . THR A 1 92 ? -31.995 -8.241 32.578 1.00 52.59 92 THR A N 1
ATOM 646 C CA . THR A 1 92 ? -32.471 -7.594 31.368 1.00 52.59 92 THR A CA 1
ATOM 647 C C . THR A 1 92 ? -33.148 -8.667 30.534 1.00 52.59 92 THR A C 1
ATOM 649 O O . THR A 1 92 ? -32.506 -9.621 30.095 1.00 52.59 92 THR A O 1
ATOM 652 N N . LYS A 1 93 ? -34.464 -8.538 30.339 1.00 56.50 93 LYS A N 1
ATOM 653 C CA . LYS A 1 93 ? -35.220 -9.332 29.364 1.00 56.50 93 LYS A CA 1
ATOM 654 C C . LYS A 1 93 ? -34.423 -9.285 28.047 1.00 56.50 93 LYS A C 1
ATOM 656 O O . LYS A 1 93 ? -34.099 -8.171 27.626 1.00 56.50 93 LYS A O 1
ATOM 661 N N . PRO A 1 94 ? -34.034 -10.424 27.441 1.00 59.91 94 PRO A N 1
ATOM 662 C CA . PRO A 1 94 ? -33.173 -10.398 26.266 1.00 59.91 94 PRO A CA 1
ATOM 663 C C . PRO A 1 94 ? -33.839 -9.521 25.198 1.00 59.91 94 PRO A C 1
ATOM 665 O O . PRO A 1 94 ? -35.042 -9.681 24.963 1.00 59.91 94 PRO A O 1
ATOM 668 N N . PRO A 1 95 ? -33.115 -8.555 24.607 1.00 60.56 95 PRO A N 1
ATOM 669 C CA . PRO A 1 95 ? -33.708 -7.635 23.654 1.00 60.56 95 PRO A CA 1
ATOM 670 C C . PRO A 1 95 ? -34.197 -8.448 22.456 1.00 60.56 95 PRO A C 1
ATOM 672 O O . PRO A 1 95 ? -33.402 -9.030 21.722 1.00 60.56 95 PRO A O 1
ATOM 675 N N . ALA A 1 96 ? -35.513 -8.479 22.253 1.00 60.72 96 ALA A N 1
ATOM 676 C CA . ALA A 1 96 ? -36.159 -9.146 21.121 1.00 60.72 96 ALA A CA 1
ATOM 677 C C . ALA A 1 96 ? -35.786 -8.531 19.752 1.00 60.72 96 ALA A C 1
ATOM 679 O O . ALA A 1 96 ? -36.279 -8.974 18.719 1.00 60.72 96 ALA A O 1
ATOM 680 N N . ASP A 1 97 ? -34.916 -7.523 19.738 1.00 72.69 97 ASP A N 1
ATOM 681 C CA . ASP A 1 97 ? -34.559 -6.734 18.566 1.00 72.69 97 ASP A CA 1
ATOM 682 C C . ASP A 1 97 ? -33.520 -7.439 17.677 1.00 72.69 97 ASP A C 1
ATOM 684 O O . ASP A 1 97 ? -33.657 -7.467 16.457 1.00 72.69 97 ASP A O 1
ATOM 688 N N . LEU A 1 98 ? -32.513 -8.108 18.258 1.00 79.00 98 LEU A N 1
ATOM 689 C CA . LEU A 1 98 ? -31.372 -8.635 17.487 1.00 79.00 98 LEU A CA 1
ATOM 690 C C . LEU A 1 98 ? -31.796 -9.650 16.411 1.00 79.00 98 LEU A C 1
ATOM 692 O O . LEU A 1 98 ? -31.274 -9.654 15.297 1.00 79.00 98 LEU A O 1
ATOM 696 N N . THR A 1 99 ? -32.780 -10.487 16.728 1.00 82.44 99 THR A N 1
ATOM 697 C CA . THR A 1 99 ? -33.295 -11.512 15.818 1.00 82.44 99 THR A CA 1
ATOM 698 C C . THR A 1 99 ? -33.938 -10.898 14.573 1.00 82.44 99 THR A C 1
ATOM 700 O O . THR A 1 99 ? -33.752 -11.412 13.471 1.00 82.44 99 THR A O 1
ATOM 703 N N . VAL A 1 100 ? -34.644 -9.772 14.717 1.00 87.31 100 VAL A N 1
ATOM 704 C CA . VAL A 1 100 ? -35.290 -9.074 13.594 1.00 87.31 100 VAL A CA 1
ATOM 705 C C . VAL A 1 100 ? -34.240 -8.512 12.635 1.00 87.31 100 VAL A C 1
ATOM 707 O O . VAL A 1 100 ? -34.363 -8.683 11.421 1.00 87.31 100 VAL A O 1
ATOM 710 N N . TRP A 1 101 ? -33.163 -7.929 13.165 1.00 84.00 101 TRP A N 1
ATOM 711 C CA . TRP A 1 101 ? -32.057 -7.410 12.355 1.00 84.00 101 TRP A CA 1
ATOM 712 C C . TRP A 1 101 ? -31.307 -8.506 11.594 1.00 84.00 101 TRP A C 1
ATOM 714 O O . TRP A 1 101 ? -30.938 -8.300 10.437 1.00 84.00 101 TRP A O 1
ATOM 724 N N . ILE A 1 102 ? -31.131 -9.686 12.197 1.00 88.56 102 ILE A N 1
ATOM 725 C CA . ILE A 1 102 ? -30.489 -10.830 11.532 1.00 88.56 102 ILE A CA 1
ATOM 726 C C . ILE A 1 102 ? -31.328 -11.301 10.335 1.00 88.56 102 ILE A C 1
ATOM 728 O O . ILE A 1 102 ? -30.787 -11.478 9.241 1.00 88.56 102 ILE A O 1
ATOM 732 N N . TYR A 1 103 ? -32.646 -11.452 10.503 1.00 91.44 103 TYR A N 1
ATOM 733 C CA . TYR A 1 103 ? -33.528 -11.851 9.400 1.00 91.44 103 TYR A CA 1
ATOM 734 C C . TYR A 1 103 ? -33.610 -10.788 8.300 1.00 91.44 103 TYR A C 1
ATOM 736 O O . TYR A 1 103 ? -33.588 -11.130 7.117 1.00 91.44 103 TYR A O 1
ATOM 744 N N . LEU A 1 104 ? -33.638 -9.504 8.668 1.00 90.38 104 LEU A N 1
ATOM 745 C CA . LEU A 1 104 ? -33.619 -8.406 7.702 1.00 90.38 104 LEU A CA 1
ATOM 746 C C . LEU A 1 104 ? -32.312 -8.386 6.893 1.00 90.38 104 LEU A C 1
ATOM 748 O O . LEU A 1 104 ? -32.343 -8.205 5.676 1.00 90.38 104 LEU A O 1
ATOM 752 N N . GLY A 1 105 ? -31.174 -8.639 7.546 1.00 89.19 105 GLY A N 1
ATOM 753 C CA . GLY A 1 105 ? -29.879 -8.778 6.885 1.00 89.19 105 GLY A CA 1
ATOM 754 C C . GLY A 1 105 ? -29.873 -9.909 5.857 1.00 89.19 105 GLY A C 1
ATOM 755 O O . GLY A 1 105 ? -29.506 -9.682 4.707 1.00 89.19 105 GLY A O 1
ATOM 756 N N . PHE A 1 106 ? -30.351 -11.100 6.231 1.00 92.31 106 PHE A N 1
ATOM 757 C CA . PHE A 1 106 ? -30.431 -12.253 5.324 1.00 92.31 106 PHE A CA 1
ATOM 758 C C . PHE A 1 106 ? -31.334 -12.013 4.111 1.00 92.31 106 PHE A C 1
ATOM 760 O O . PHE A 1 106 ? -31.014 -12.471 3.016 1.00 92.31 106 PHE A O 1
ATOM 767 N N . LEU A 1 107 ? -32.436 -11.280 4.286 1.00 93.31 107 LEU A N 1
ATOM 768 C CA . LEU A 1 107 ? -33.361 -10.967 3.198 1.00 93.31 107 LEU A CA 1
ATOM 769 C C . LEU A 1 107 ? -32.763 -9.960 2.197 1.00 93.31 107 LEU A C 1
ATOM 771 O O . LEU A 1 107 ? -32.996 -10.068 0.995 1.00 93.31 107 LEU A O 1
ATOM 775 N N . LEU A 1 108 ? -31.980 -8.987 2.678 1.00 93.31 108 LEU A N 1
ATOM 776 C CA . LEU A 1 108 ? -31.409 -7.917 1.848 1.00 93.31 108 LEU A CA 1
ATOM 777 C C . LEU A 1 108 ? -30.078 -8.298 1.183 1.00 93.31 108 LEU A C 1
ATOM 779 O O . LEU A 1 108 ? -29.769 -7.806 0.096 1.00 93.31 108 LEU A O 1
ATOM 783 N N . MET A 1 109 ? -29.301 -9.191 1.798 1.00 94.31 109 MET A N 1
ATOM 784 C CA . MET A 1 109 ? -27.984 -9.620 1.316 1.00 94.31 109 MET A CA 1
ATOM 785 C C . MET A 1 109 ? -27.966 -10.138 -0.140 1.00 94.31 109 MET A C 1
ATOM 787 O O . MET A 1 109 ? -27.148 -9.639 -0.921 1.00 94.31 109 MET A O 1
ATOM 791 N N . PRO A 1 110 ? -28.870 -11.040 -0.584 1.00 92.19 110 PRO A N 1
ATOM 792 C CA . PRO A 1 110 ? -28.873 -11.502 -1.975 1.00 92.19 110 PRO A CA 1
ATOM 793 C C . PRO A 1 110 ? -29.215 -10.384 -2.968 1.00 92.19 110 PRO A C 1
ATOM 795 O O . PRO A 1 110 ? -28.667 -10.358 -4.069 1.00 92.19 110 PRO A O 1
ATOM 798 N N . GLY A 1 111 ? -30.063 -9.425 -2.575 1.00 92.44 111 GLY A N 1
ATOM 799 C CA . GLY A 1 111 ? -30.383 -8.259 -3.399 1.00 92.44 111 GLY A CA 1
ATOM 800 C C . GLY A 1 111 ? -29.160 -7.375 -3.636 1.00 92.44 111 GLY A C 1
ATOM 801 O O . GLY A 1 111 ? -28.884 -6.990 -4.770 1.00 92.44 111 GLY A O 1
ATOM 802 N N . VAL A 1 112 ? -28.371 -7.120 -2.587 1.00 92.19 112 VAL A N 1
ATOM 803 C CA . VAL A 1 112 ? -27.123 -6.348 -2.697 1.00 92.19 112 VAL A CA 1
ATOM 804 C C . VAL A 1 112 ? -26.100 -7.070 -3.576 1.00 92.19 112 VAL A C 1
ATOM 806 O O . VAL A 1 112 ? -25.510 -6.437 -4.450 1.00 92.19 112 VAL A O 1
ATOM 809 N N . ILE A 1 113 ? -25.925 -8.389 -3.411 1.00 93.56 113 ILE A N 1
ATOM 810 C CA . ILE A 1 113 ? -25.037 -9.183 -4.279 1.00 93.56 113 ILE A CA 1
ATOM 811 C C . ILE A 1 113 ? -25.481 -9.091 -5.739 1.00 93.56 113 ILE A C 1
ATOM 813 O O . ILE A 1 113 ? -24.649 -8.876 -6.618 1.00 93.56 113 ILE A O 1
ATOM 817 N N . PHE A 1 114 ? -26.777 -9.235 -6.013 1.00 93.06 114 PHE A N 1
ATOM 818 C CA . PHE A 1 114 ? -27.302 -9.194 -7.375 1.00 93.06 114 PHE A CA 1
ATOM 819 C C . PHE A 1 114 ? -27.103 -7.819 -8.031 1.00 93.06 114 PHE A C 1
ATOM 821 O O . PHE A 1 114 ? -26.684 -7.729 -9.188 1.00 93.06 114 PHE A O 1
ATOM 828 N N . ILE A 1 115 ? -27.329 -6.736 -7.282 1.00 93.94 115 ILE A N 1
ATOM 829 C CA . ILE A 1 115 ? -27.076 -5.366 -7.749 1.00 93.94 115 ILE A CA 1
ATOM 830 C C . ILE A 1 115 ? -25.581 -5.162 -8.031 1.00 93.94 115 ILE A C 1
ATOM 832 O O . ILE A 1 115 ? -25.218 -4.654 -9.087 1.00 93.94 115 ILE A O 1
ATOM 836 N N . LEU A 1 116 ? -24.692 -5.604 -7.138 1.00 92.75 116 LEU A N 1
ATOM 837 C CA . LEU A 1 116 ? -23.247 -5.511 -7.365 1.00 92.75 116 LEU A CA 1
ATOM 838 C C . LEU A 1 116 ? -22.806 -6.326 -8.584 1.00 92.75 116 LEU A C 1
ATOM 840 O O . LEU A 1 116 ? -22.032 -5.839 -9.402 1.00 92.75 116 LEU A O 1
ATOM 844 N N . TYR A 1 117 ? -23.329 -7.540 -8.746 1.00 93.88 117 TYR A N 1
ATOM 845 C CA . TYR A 1 117 ? -23.015 -8.401 -9.882 1.00 93.88 117 TYR A CA 1
ATOM 846 C C . TYR A 1 117 ? -23.450 -7.782 -11.216 1.00 93.88 117 TYR A C 1
ATOM 848 O O . TYR A 1 117 ? -22.683 -7.775 -12.181 1.00 93.88 117 TYR A O 1
ATOM 856 N N . THR A 1 118 ? -24.664 -7.228 -11.272 1.00 91.56 118 THR A N 1
ATOM 857 C CA . THR A 1 118 ? -25.185 -6.560 -12.475 1.00 91.56 118 THR A CA 1
ATOM 858 C C . THR A 1 118 ? -24.402 -5.292 -12.804 1.00 91.56 118 THR A C 1
ATOM 860 O O . THR A 1 118 ? -24.025 -5.109 -13.961 1.00 91.56 118 THR A O 1
ATOM 863 N N . LEU A 1 119 ? -24.063 -4.471 -11.803 1.00 90.94 119 LEU A N 1
ATOM 864 C CA . LEU A 1 119 ? -23.195 -3.304 -11.986 1.00 90.94 119 LEU A CA 1
ATOM 865 C C . LEU A 1 119 ? -21.802 -3.703 -12.483 1.00 90.94 119 LEU A C 1
ATOM 867 O O . LEU A 1 119 ? -21.303 -3.098 -13.427 1.00 90.94 119 LEU A O 1
ATOM 871 N N . CYS A 1 120 ? -21.199 -4.755 -11.923 1.00 89.88 120 CYS A N 1
ATOM 872 C CA . CYS A 1 120 ? -19.921 -5.277 -12.401 1.00 89.88 120 CYS A CA 1
ATOM 873 C C . CYS A 1 120 ? -20.013 -5.717 -13.864 1.00 89.88 120 CYS A C 1
ATOM 875 O O . CYS A 1 120 ? -19.206 -5.274 -14.674 1.00 89.88 120 CYS A O 1
ATOM 877 N N . ARG A 1 121 ? -21.010 -6.523 -14.253 1.00 88.62 121 ARG A N 1
ATOM 878 C CA . ARG A 1 121 ? -21.151 -6.931 -15.663 1.00 88.62 121 ARG A CA 1
ATOM 879 C C . ARG A 1 121 ? -21.329 -5.746 -16.604 1.00 88.62 121 ARG A C 1
ATOM 881 O O . ARG A 1 121 ? -20.822 -5.796 -17.717 1.00 88.62 121 ARG A O 1
ATOM 888 N N . HIS A 1 122 ? -22.030 -4.700 -16.180 1.00 84.44 122 HIS A N 1
ATOM 889 C CA . HIS A 1 122 ? -22.258 -3.535 -17.030 1.00 84.44 122 HIS A CA 1
ATOM 890 C C . HIS A 1 122 ? -21.015 -2.638 -17.150 1.00 84.44 122 HIS A C 1
ATOM 892 O O . HIS A 1 122 ? -20.717 -2.145 -18.235 1.00 84.44 122 HIS A O 1
ATOM 898 N N . CYS A 1 123 ? -20.246 -2.485 -16.068 1.00 81.75 123 CYS A N 1
ATOM 899 C CA . CYS A 1 123 ? -18.979 -1.752 -16.085 1.00 81.75 123 CYS A CA 1
ATOM 900 C C . CYS A 1 123 ? -17.874 -2.505 -16.839 1.00 81.75 123 CYS A C 1
ATOM 902 O O . CYS A 1 123 ? -17.110 -1.891 -17.573 1.00 81.75 123 CYS A O 1
ATOM 904 N N . PHE A 1 124 ? -17.782 -3.827 -16.671 1.00 76.25 124 PHE A N 1
ATOM 905 C CA . PHE A 1 124 ? -16.750 -4.634 -17.326 1.00 76.25 124 PHE A CA 1
ATOM 906 C C . PHE A 1 124 ? -17.108 -4.994 -18.772 1.00 76.25 124 PHE A C 1
ATOM 908 O O . PHE A 1 124 ? -16.215 -5.072 -19.605 1.00 76.25 124 PHE A O 1
ATOM 915 N N . GLY A 1 125 ? -18.395 -5.151 -19.099 1.00 71.12 125 GLY A N 1
ATOM 916 C CA . GLY A 1 125 ? -18.830 -5.484 -20.458 1.00 71.12 125 GLY A CA 1
ATOM 917 C C . GLY A 1 125 ? -18.577 -4.371 -21.478 1.00 71.12 125 GLY A C 1
ATOM 918 O O . GLY A 1 125 ? -18.273 -4.664 -22.625 1.00 71.12 125 GLY A O 1
ATOM 919 N N . THR A 1 126 ? -18.642 -3.101 -21.068 1.00 63.59 126 THR A N 1
ATOM 920 C CA . THR A 1 126 ? -18.371 -1.960 -21.965 1.00 63.59 126 THR A CA 1
ATOM 921 C C . THR A 1 126 ? -16.877 -1.657 -22.120 1.00 63.59 126 THR A C 1
ATOM 923 O O . THR A 1 126 ? -16.461 -1.083 -23.125 1.00 63.59 126 THR A O 1
ATOM 926 N N . ALA A 1 127 ? -16.053 -2.067 -21.152 1.00 60.66 127 ALA A N 1
ATOM 927 C CA . ALA A 1 127 ? -14.602 -1.926 -21.232 1.00 60.66 127 ALA A CA 1
ATOM 928 C C . ALA A 1 127 ? -13.963 -2.945 -22.194 1.00 60.66 127 ALA A C 1
ATOM 930 O O . ALA A 1 127 ? -12.952 -2.633 -22.818 1.00 60.66 127 ALA A O 1
ATOM 931 N N . ASP A 1 128 ? -14.554 -4.134 -22.336 1.00 65.62 128 ASP A N 1
ATOM 932 C CA . ASP A 1 128 ? -13.988 -5.219 -23.148 1.00 65.62 128 ASP A CA 1
ATOM 933 C C . ASP A 1 128 ? -14.096 -4.928 -24.658 1.00 65.62 128 ASP A C 1
ATOM 935 O O . ASP A 1 128 ? -13.135 -5.086 -25.407 1.00 65.62 128 ASP A O 1
ATOM 939 N N . GLU A 1 129 ? -15.230 -4.381 -25.106 1.00 69.56 129 GLU A N 1
ATOM 940 C CA . GLU A 1 129 ? -15.477 -4.122 -26.533 1.00 69.56 129 GLU A CA 1
ATOM 941 C C . GLU A 1 129 ? -14.538 -3.042 -27.107 1.00 69.56 129 GLU A C 1
ATOM 943 O O . GLU A 1 129 ? -13.977 -3.208 -28.189 1.00 69.56 129 GLU A O 1
ATOM 948 N N . THR A 1 130 ? -14.251 -1.983 -26.340 1.00 73.12 130 THR A N 1
ATOM 949 C CA . THR A 1 130 ? -13.306 -0.931 -26.770 1.00 73.12 130 THR A CA 1
ATOM 950 C C . THR A 1 130 ? -11.843 -1.366 -26.696 1.00 73.12 130 THR A C 1
ATOM 952 O O . THR A 1 130 ? -11.029 -0.926 -27.511 1.00 73.12 130 THR A O 1
ATOM 955 N N . TRP A 1 131 ? -11.490 -2.246 -25.753 1.00 74.50 131 TRP A N 1
ATOM 956 C CA . TRP A 1 131 ? -10.128 -2.766 -25.643 1.00 74.50 131 TRP A CA 1
ATOM 957 C C . TRP A 1 131 ? -9.797 -3.709 -26.802 1.00 74.50 131 TRP A C 1
ATOM 959 O O . TRP A 1 131 ? -8.702 -3.626 -27.362 1.00 74.50 131 TRP A O 1
ATOM 969 N N . ILE A 1 132 ? -10.753 -4.547 -27.215 1.00 78.31 132 ILE A N 1
ATOM 970 C CA . ILE A 1 132 ? -10.583 -5.464 -28.346 1.00 78.31 132 ILE A CA 1
ATOM 971 C C . ILE A 1 132 ? -10.411 -4.687 -29.660 1.00 78.31 132 ILE A C 1
ATOM 973 O O . ILE A 1 132 ? -9.448 -4.955 -30.380 1.00 78.31 132 ILE A O 1
ATOM 977 N N . GLU A 1 133 ? -11.244 -3.678 -29.954 1.00 80.50 133 GLU A N 1
ATOM 978 C CA . GLU A 1 133 ? -11.062 -2.861 -31.170 1.00 80.50 133 GLU A CA 1
ATOM 979 C C . GLU A 1 133 ? -9.719 -2.115 -31.182 1.00 80.50 133 GLU A C 1
ATOM 981 O O . GLU A 1 133 ? -9.043 -2.046 -32.212 1.00 80.50 133 GLU A O 1
ATOM 986 N N . GLN A 1 134 ? -9.267 -1.621 -30.025 1.00 82.06 134 GLN A N 1
ATOM 987 C CA . GLN A 1 134 ? -7.984 -0.927 -29.928 1.00 82.06 134 GLN A CA 1
ATOM 988 C C . GLN A 1 134 ? -6.781 -1.864 -30.134 1.00 82.06 134 GLN A C 1
ATOM 990 O O . GLN A 1 134 ? -5.744 -1.429 -30.644 1.00 82.06 134 GLN A O 1
ATOM 995 N N . GLN A 1 135 ? -6.893 -3.142 -29.756 1.00 80.56 135 GLN A N 1
ATOM 996 C CA . GLN A 1 135 ? -5.860 -4.145 -30.031 1.00 80.56 135 GLN A CA 1
ATOM 997 C C . GLN A 1 135 ? -5.822 -4.523 -31.514 1.00 80.56 135 GLN A C 1
ATOM 999 O O . GLN A 1 135 ? -4.733 -4.570 -32.085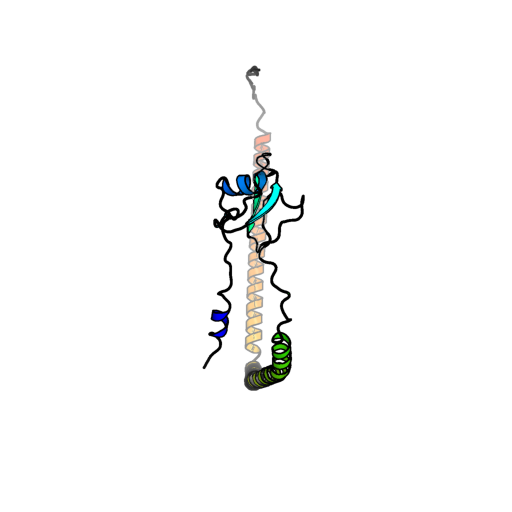 1.00 80.56 135 GLN A O 1
ATOM 1004 N N . TYR A 1 136 ? -6.978 -4.718 -32.154 1.00 86.50 136 TYR A N 1
ATOM 1005 C CA . TYR A 1 136 ? -7.037 -5.020 -33.588 1.00 86.50 136 TYR A CA 1
ATOM 1006 C C . TYR A 1 136 ? -6.431 -3.894 -34.437 1.00 86.50 136 TYR A C 1
ATOM 1008 O O . TYR A 1 136 ? -5.553 -4.162 -35.255 1.00 86.50 136 TYR A O 1
ATOM 1016 N N . ALA A 1 137 ? -6.774 -2.632 -34.155 1.00 84.44 137 ALA A N 1
ATOM 1017 C CA . ALA A 1 137 ? -6.188 -1.482 -34.848 1.00 84.44 137 ALA A CA 1
ATOM 1018 C C . ALA A 1 137 ? -4.664 -1.363 -34.639 1.00 84.44 137 ALA A C 1
ATOM 1020 O O . ALA A 1 137 ? -3.933 -0.943 -35.536 1.00 84.44 137 ALA A O 1
ATOM 1021 N N . ARG A 1 138 ? -4.153 -1.750 -33.460 1.00 86.81 138 ARG A N 1
ATOM 1022 C CA . ARG A 1 138 ? -2.710 -1.733 -33.171 1.00 86.81 138 ARG A CA 1
ATOM 1023 C C . ARG A 1 138 ? -1.961 -2.831 -33.931 1.00 86.81 138 ARG A C 1
ATOM 1025 O O . ARG A 1 138 ? -0.852 -2.586 -34.393 1.00 86.81 138 ARG A O 1
ATOM 1032 N N . ILE A 1 139 ? -2.549 -4.019 -34.063 1.00 83.38 139 ILE A N 1
ATOM 1033 C CA . ILE A 1 139 ? -1.959 -5.127 -34.828 1.00 83.38 139 ILE A CA 1
ATOM 1034 C C . ILE A 1 139 ? -1.912 -4.778 -36.322 1.00 83.38 139 ILE A C 1
ATOM 1036 O O . ILE A 1 139 ? -0.877 -4.976 -36.954 1.00 83.38 139 ILE A O 1
ATOM 1040 N N . GLU A 1 140 ? -2.976 -4.186 -36.865 1.00 85.50 140 GLU A N 1
ATOM 1041 C CA . GLU A 1 140 ? -3.036 -3.758 -38.270 1.00 85.50 140 GLU A CA 1
ATOM 1042 C C . GLU A 1 140 ? -2.028 -2.629 -38.578 1.00 85.50 140 GLU A C 1
ATOM 1044 O O . GLU A 1 140 ? -1.357 -2.646 -39.612 1.00 85.50 140 GLU A O 1
ATOM 1049 N N . ALA A 1 141 ? -1.819 -1.702 -37.633 1.00 77.75 141 ALA A N 1
ATOM 1050 C CA . ALA A 1 141 ? -0.775 -0.676 -37.725 1.00 77.75 141 ALA A CA 1
ATOM 1051 C C . ALA A 1 141 ? 0.655 -1.252 -37.676 1.00 77.75 141 ALA A C 1
ATOM 1053 O O . ALA A 1 141 ? 1.554 -0.725 -38.325 1.00 77.75 141 ALA A O 1
ATOM 1054 N N . HIS A 1 142 ? 0.888 -2.331 -36.921 1.00 78.62 142 HIS A N 1
ATOM 1055 C CA . HIS A 1 142 ? 2.191 -3.002 -36.904 1.00 78.62 142 HIS A CA 1
ATOM 1056 C C . HIS A 1 142 ? 2.462 -3.779 -38.194 1.00 78.62 142 HIS A C 1
ATOM 1058 O O . HIS A 1 142 ? 3.581 -3.726 -38.692 1.00 78.62 142 HIS A O 1
ATOM 1064 N N . GLN A 1 143 ? 1.448 -4.439 -38.760 1.00 76.44 143 GLN A N 1
ATOM 1065 C CA . GLN A 1 143 ? 1.592 -5.160 -40.028 1.00 76.44 143 GLN A CA 1
ATOM 1066 C C . GLN A 1 143 ? 1.868 -4.218 -41.203 1.00 76.44 143 GLN A C 1
ATOM 1068 O O . GLN A 1 143 ? 2.735 -4.498 -42.022 1.00 76.44 143 GLN A O 1
ATOM 1073 N N . THR A 1 144 ? 1.190 -3.069 -41.257 1.00 70.25 144 THR A N 1
ATOM 1074 C CA . THR A 1 144 ? 1.438 -2.051 -42.294 1.00 70.25 144 THR A CA 1
ATOM 1075 C C . THR A 1 144 ? 2.779 -1.331 -42.124 1.00 70.25 144 THR A C 1
ATOM 1077 O O . THR A 1 144 ? 3.346 -0.876 -43.112 1.00 70.25 144 THR A O 1
ATOM 1080 N N . ALA A 1 145 ? 3.326 -1.272 -40.905 1.00 64.75 145 ALA A N 1
ATOM 1081 C CA . ALA A 1 145 ? 4.668 -0.744 -40.646 1.00 64.75 145 ALA A CA 1
ATOM 1082 C C . ALA A 1 145 ? 5.799 -1.745 -40.965 1.00 64.75 145 ALA A C 1
ATOM 1084 O O . ALA A 1 145 ? 6.930 -1.323 -41.188 1.00 64.75 145 ALA A O 1
ATOM 1085 N N . GLU A 1 146 ? 5.522 -3.054 -40.993 1.00 59.66 146 GLU A N 1
ATOM 1086 C CA . GLU A 1 146 ? 6.495 -4.082 -41.404 1.00 59.66 146 GLU A CA 1
ATOM 1087 C C . GLU A 1 146 ? 6.671 -4.176 -42.930 1.00 59.66 146 GLU A C 1
ATOM 1089 O O . GLU A 1 146 ? 7.652 -4.752 -43.391 1.00 59.66 146 GLU A O 1
ATOM 1094 N N . GLU A 1 147 ? 5.772 -3.587 -43.726 1.00 57.00 147 GLU A N 1
ATOM 1095 C CA . GLU A 1 147 ? 5.876 -3.569 -45.195 1.00 57.00 147 GLU A CA 1
ATOM 1096 C C . GLU A 1 147 ? 6.676 -2.358 -45.738 1.00 57.00 147 GLU A C 1
ATOM 1098 O O . GLU A 1 147 ? 6.795 -2.166 -46.949 1.00 57.00 147 GLU A O 1
ATOM 1103 N N . GLU A 1 148 ? 7.266 -1.548 -44.850 1.00 57.03 148 GLU A N 1
ATOM 1104 C CA . GLU A 1 148 ? 8.246 -0.505 -45.182 1.00 57.03 148 GLU A CA 1
ATOM 1105 C C . GLU A 1 148 ? 9.668 -1.118 -45.140 1.00 57.03 148 GLU A C 1
ATOM 1107 O O . GLU A 1 148 ? 10.013 -1.822 -44.192 1.00 57.03 148 GLU A O 1
ATOM 1112 N N . PRO A 1 149 ? 10.507 -0.950 -46.180 1.00 56.12 149 PRO A N 1
ATOM 1113 C CA . PRO A 1 149 ? 11.450 -1.989 -46.581 1.00 56.12 149 PRO A CA 1
ATOM 1114 C C . PRO A 1 149 ? 12.617 -2.176 -45.595 1.00 56.12 149 PRO A C 1
ATOM 1116 O O . PRO A 1 149 ? 13.286 -1.219 -45.189 1.00 56.12 149 PRO A O 1
ATOM 1119 N N . ASP A 1 150 ? 12.917 -3.451 -45.315 1.00 59.03 150 ASP A N 1
ATOM 1120 C CA . ASP A 1 150 ? 14.045 -4.007 -44.541 1.00 59.03 150 ASP A CA 1
ATOM 1121 C C . ASP A 1 150 ? 15.437 -3.413 -44.857 1.00 59.03 150 ASP A C 1
ATOM 1123 O O . ASP A 1 150 ? 16.401 -3.618 -44.113 1.00 59.03 150 ASP A O 1
ATOM 1127 N N . THR A 1 151 ? 15.575 -2.642 -45.936 1.00 63.72 151 THR A N 1
ATOM 1128 C CA . THR A 1 151 ? 16.787 -1.890 -46.280 1.00 63.72 151 THR A CA 1
ATOM 1129 C C . THR A 1 151 ? 17.166 -0.860 -45.218 1.00 63.72 151 THR A C 1
ATOM 1131 O O . THR A 1 151 ? 18.346 -0.741 -44.896 1.00 63.72 151 THR A O 1
ATOM 1134 N N . SER A 1 152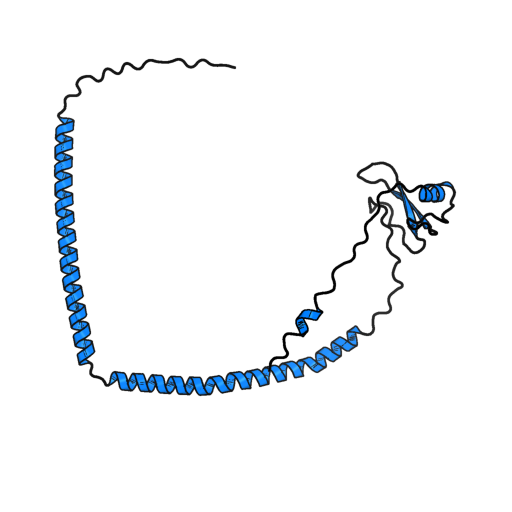 ? 16.201 -0.166 -44.607 1.00 67.69 152 SER A N 1
ATOM 1135 C CA . SER A 1 152 ? 16.506 0.864 -43.597 1.00 67.69 152 SER A CA 1
ATOM 1136 C C . SER A 1 152 ? 17.050 0.267 -42.291 1.00 67.69 152 SER A C 1
ATOM 1138 O O . SER A 1 152 ? 17.952 0.825 -41.658 1.00 67.69 152 SER A O 1
ATOM 1140 N N . ARG A 1 153 ? 16.561 -0.919 -41.912 1.00 72.19 153 ARG A N 1
ATOM 1141 C CA . ARG A 1 153 ? 17.022 -1.656 -40.731 1.00 72.19 153 ARG A CA 1
ATOM 1142 C C . ARG A 1 153 ? 18.402 -2.268 -40.949 1.00 72.19 153 ARG A C 1
ATOM 1144 O O . ARG A 1 153 ? 19.254 -2.153 -40.070 1.00 72.19 153 ARG A O 1
ATOM 1151 N N . ALA A 1 154 ? 18.651 -2.848 -42.124 1.00 75.69 154 ALA A N 1
ATOM 1152 C CA . ALA A 1 154 ? 19.963 -3.384 -42.477 1.00 75.69 154 ALA A CA 1
ATOM 1153 C C . ALA A 1 154 ? 21.048 -2.287 -42.503 1.00 75.69 154 ALA A C 1
ATOM 1155 O O . ALA A 1 154 ? 22.154 -2.496 -41.999 1.00 75.69 154 ALA A O 1
ATOM 1156 N N . GLU A 1 155 ? 20.731 -1.094 -43.016 1.00 81.56 155 GLU A N 1
ATOM 1157 C CA . GLU A 1 155 ? 21.645 0.057 -43.007 1.00 81.56 155 GLU A CA 1
ATOM 1158 C C . GLU A 1 155 ? 21.888 0.604 -41.592 1.00 81.56 155 GLU A C 1
ATOM 1160 O O . GLU A 1 155 ? 23.031 0.901 -41.228 1.00 81.56 155 GLU A O 1
ATOM 1165 N N . ALA A 1 156 ? 20.848 0.672 -40.754 1.00 80.31 156 ALA A N 1
ATOM 1166 C CA . ALA A 1 156 ? 20.983 1.086 -39.360 1.00 80.31 156 ALA A CA 1
ATOM 1167 C C . ALA A 1 156 ? 21.835 0.099 -38.541 1.00 80.31 156 ALA A C 1
ATOM 1169 O O . ALA A 1 156 ? 22.696 0.516 -37.759 1.00 80.31 156 ALA A O 1
ATOM 1170 N N . GLU A 1 157 ? 21.653 -1.208 -38.745 1.00 86.25 157 GLU A N 1
ATOM 1171 C CA . GLU A 1 157 ? 22.450 -2.247 -38.088 1.00 86.25 157 GLU A CA 1
ATOM 1172 C C . GLU A 1 157 ? 23.909 -2.233 -38.573 1.00 86.25 157 GLU A C 1
ATOM 1174 O O . GLU A 1 157 ? 24.833 -2.324 -37.753 1.00 86.25 157 GLU A O 1
ATOM 1179 N N . ALA A 1 158 ? 24.145 -2.011 -39.871 1.00 86.50 158 ALA A N 1
ATOM 1180 C CA . ALA A 1 158 ? 25.485 -1.831 -40.421 1.00 86.50 158 ALA A CA 1
ATOM 1181 C C . ALA A 1 158 ? 26.185 -0.601 -39.815 1.00 86.50 158 ALA A C 1
ATOM 1183 O O . ALA A 1 158 ? 27.316 -0.715 -39.329 1.00 86.50 158 ALA A O 1
ATOM 1184 N N . CYS A 1 159 ? 25.500 0.544 -39.739 1.00 86.56 159 CYS A N 1
ATOM 1185 C CA . CYS A 1 159 ? 26.043 1.768 -39.147 1.00 86.56 159 CYS A CA 1
ATOM 1186 C C . CYS A 1 159 ? 26.327 1.607 -37.641 1.00 86.56 159 CYS A C 1
ATOM 1188 O O . CYS A 1 159 ? 27.385 2.014 -37.151 1.00 86.56 159 CYS A O 1
ATOM 1190 N N . ALA A 1 160 ? 25.434 0.942 -36.900 1.00 88.75 160 ALA A N 1
ATOM 1191 C CA . ALA A 1 160 ? 25.631 0.655 -35.480 1.00 88.75 160 ALA A CA 1
ATOM 1192 C C . ALA A 1 160 ? 26.812 -0.301 -35.237 1.00 88.75 160 ALA A C 1
ATOM 1194 O O . ALA A 1 160 ? 27.563 -0.138 -34.270 1.00 88.75 160 ALA A O 1
ATOM 1195 N N . SER A 1 161 ? 27.009 -1.291 -36.113 1.00 90.94 161 SER A N 1
ATOM 1196 C CA . SER A 1 161 ? 28.138 -2.222 -36.020 1.00 90.94 161 SER A CA 1
ATOM 1197 C C . SER A 1 161 ? 29.485 -1.531 -36.278 1.00 90.94 161 SER A C 1
ATOM 1199 O O . SER A 1 161 ? 30.450 -1.779 -35.547 1.00 90.94 161 SER A O 1
ATOM 1201 N N . ALA A 1 162 ? 29.534 -0.594 -37.232 1.00 91.19 162 ALA A N 1
ATOM 1202 C CA . ALA A 1 162 ? 30.720 0.203 -37.531 1.00 91.19 162 ALA A CA 1
ATOM 1203 C C . ALA A 1 162 ? 31.099 1.124 -36.357 1.00 91.19 162 ALA A C 1
ATOM 1205 O O . ALA A 1 162 ? 32.251 1.116 -35.918 1.00 91.19 162 ALA A O 1
ATOM 1206 N N . ALA A 1 163 ? 30.122 1.822 -35.768 1.00 91.44 163 ALA A N 1
ATOM 1207 C CA . ALA A 1 163 ? 30.347 2.690 -34.610 1.00 91.44 163 ALA A CA 1
ATOM 1208 C C . ALA A 1 163 ? 30.882 1.915 -33.388 1.00 91.44 163 ALA A C 1
ATOM 1210 O O . ALA A 1 163 ? 31.809 2.358 -32.706 1.00 91.44 163 ALA A O 1
ATOM 1211 N N . ARG A 1 164 ? 30.358 0.706 -33.129 1.00 94.19 164 ARG A N 1
ATOM 1212 C CA . ARG A 1 164 ? 30.865 -0.171 -32.056 1.00 94.19 164 ARG A CA 1
ATOM 1213 C C . ARG A 1 164 ? 32.299 -0.632 -32.315 1.00 94.19 164 ARG A C 1
ATOM 1215 O O . ARG A 1 164 ? 33.087 -0.739 -31.372 1.00 94.19 164 ARG A O 1
ATOM 1222 N N . ALA A 1 165 ? 32.651 -0.910 -33.570 1.00 94.50 165 ALA A N 1
ATOM 1223 C CA . ALA A 1 165 ? 34.005 -1.311 -33.934 1.00 94.50 165 ALA A CA 1
ATOM 1224 C C . ALA A 1 165 ? 35.014 -0.176 -33.699 1.00 94.50 165 ALA A C 1
ATOM 1226 O O . ALA A 1 165 ? 36.106 -0.428 -33.184 1.00 94.50 165 ALA A O 1
ATOM 1227 N N . GLU A 1 166 ? 34.643 1.063 -34.020 1.00 95.38 166 GLU A N 1
ATOM 1228 C CA . GLU A 1 166 ? 35.484 2.241 -33.802 1.00 95.38 166 GLU A CA 1
ATOM 1229 C C . GLU A 1 166 ? 35.673 2.545 -32.309 1.00 95.38 166 GLU A C 1
ATOM 1231 O O . GLU A 1 166 ? 36.811 2.640 -31.843 1.00 95.38 166 GLU A O 1
ATOM 1236 N N . ALA A 1 167 ? 34.592 2.532 -31.524 1.00 92.12 167 ALA A N 1
ATOM 1237 C CA . ALA A 1 167 ? 34.660 2.712 -30.072 1.00 92.12 167 ALA A CA 1
ATOM 1238 C C . ALA A 1 167 ? 35.550 1.655 -29.387 1.00 92.12 167 ALA A C 1
ATOM 1240 O O . ALA A 1 167 ? 36.321 1.962 -28.475 1.00 92.12 167 ALA A O 1
ATOM 1241 N N . ASN A 1 168 ? 35.505 0.400 -29.849 1.00 96.38 168 ASN A N 1
ATOM 1242 C CA . ASN A 1 168 ? 36.352 -0.667 -29.310 1.00 96.38 168 ASN A CA 1
ATOM 1243 C C . ASN A 1 168 ? 37.837 -0.471 -29.676 1.00 96.38 168 ASN A C 1
ATOM 1245 O O . ASN A 1 168 ? 38.723 -0.760 -28.868 1.00 96.38 168 ASN A O 1
ATOM 1249 N N . ARG A 1 169 ? 38.135 0.054 -30.873 1.00 97.00 169 ARG A N 1
ATOM 1250 C CA . ARG A 1 169 ? 39.511 0.417 -31.257 1.00 97.00 169 ARG A CA 1
ATOM 1251 C C . ARG A 1 169 ? 40.047 1.539 -30.375 1.00 97.00 169 ARG A C 1
ATOM 1253 O O . ARG A 1 169 ? 41.160 1.414 -29.862 1.00 97.00 169 ARG A O 1
ATOM 1260 N N . GLU A 1 170 ? 39.252 2.579 -30.146 1.00 96.94 170 GLU A N 1
ATOM 1261 C CA . GLU A 1 170 ? 39.645 3.699 -29.290 1.00 96.94 170 GLU A CA 1
ATOM 1262 C C . GLU A 1 170 ? 39.861 3.254 -27.837 1.00 96.94 170 GLU A C 1
ATOM 1264 O O . GLU A 1 170 ? 40.886 3.567 -27.227 1.00 96.94 170 GLU A O 1
ATOM 1269 N N . TYR A 1 171 ? 38.953 2.438 -27.298 1.00 94.81 171 TYR A N 1
ATOM 1270 C CA . TYR A 1 171 ? 39.088 1.873 -25.958 1.00 94.81 171 TYR A CA 1
ATOM 1271 C C . TYR A 1 171 ? 40.375 1.049 -25.803 1.00 94.81 171 TYR A C 1
ATOM 1273 O O . TYR A 1 171 ? 41.130 1.234 -24.843 1.00 94.81 171 TYR A O 1
ATOM 1281 N N . LYS A 1 172 ? 40.681 0.175 -26.772 1.00 97.69 172 LYS A N 1
ATOM 1282 C CA . LYS A 1 172 ? 41.929 -0.605 -26.774 1.00 97.69 172 LYS A CA 1
ATOM 1283 C C . LYS A 1 172 ? 43.162 0.296 -26.826 1.00 97.69 172 LYS A C 1
ATOM 1285 O O . LYS A 1 172 ? 44.117 0.041 -26.093 1.00 97.69 172 LYS A O 1
ATOM 1290 N N . ALA A 1 173 ? 43.138 1.352 -27.639 1.00 97.56 173 ALA A N 1
ATOM 1291 C CA . ALA A 1 173 ? 44.237 2.307 -27.728 1.00 97.56 173 ALA A CA 1
ATOM 1292 C C . ALA A 1 173 ? 44.478 3.025 -26.389 1.00 97.56 173 ALA A C 1
ATOM 1294 O O . ALA A 1 173 ? 45.617 3.084 -25.923 1.00 97.56 173 ALA A O 1
ATOM 1295 N N . ARG A 1 174 ? 43.409 3.482 -25.721 1.00 97.31 174 ARG A N 1
ATOM 1296 C CA . ARG A 1 174 ? 43.491 4.114 -24.393 1.00 97.31 174 ARG A CA 1
ATOM 1297 C C . ARG A 1 174 ? 44.050 3.161 -23.337 1.00 97.31 174 ARG A C 1
ATOM 1299 O O . ARG A 1 174 ? 44.923 3.556 -22.571 1.00 97.31 174 ARG A O 1
ATOM 1306 N N . ARG A 1 175 ? 43.619 1.895 -23.334 1.00 97.62 175 ARG A N 1
ATOM 1307 C CA . ARG A 1 175 ? 44.121 0.890 -22.384 1.00 97.62 175 ARG A CA 1
ATOM 1308 C C . ARG A 1 175 ? 45.619 0.629 -22.556 1.00 97.62 175 ARG A C 1
ATOM 1310 O O . ARG A 1 175 ? 46.347 0.571 -21.573 1.00 97.62 175 ARG A O 1
ATOM 1317 N N . ILE A 1 176 ? 46.089 0.527 -23.801 1.00 97.44 176 ILE A N 1
ATOM 1318 C CA . ILE A 1 176 ? 47.520 0.361 -24.103 1.00 97.44 176 ILE A CA 1
ATOM 1319 C C . ILE A 1 176 ? 48.316 1.606 -23.682 1.00 97.44 176 ILE A C 1
ATOM 1321 O O . ILE A 1 176 ? 49.424 1.476 -23.162 1.00 97.44 176 ILE A O 1
ATOM 1325 N N . ALA A 1 177 ? 47.776 2.809 -23.896 1.00 97.69 177 ALA A N 1
ATOM 1326 C CA . ALA A 1 177 ? 48.424 4.051 -23.480 1.00 97.69 177 ALA A CA 1
ATOM 1327 C C . ALA A 1 177 ? 48.566 4.133 -21.951 1.00 97.69 177 ALA A C 1
ATOM 1329 O O . ALA A 1 177 ? 49.664 4.389 -21.459 1.00 97.69 177 ALA A O 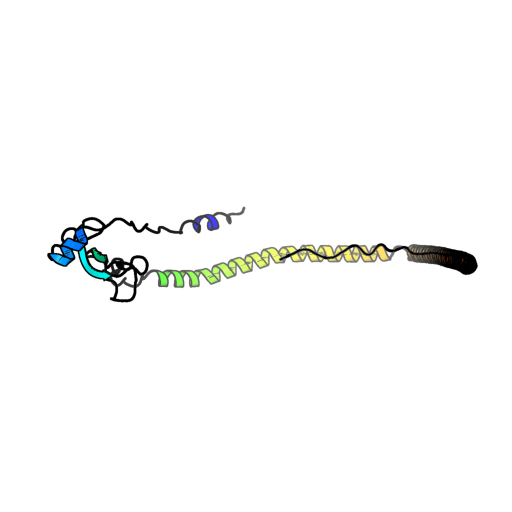1
ATOM 1330 N N . GLN A 1 178 ? 47.498 3.819 -21.212 1.00 97.75 178 GLN A N 1
ATOM 1331 C CA . GLN A 1 178 ? 47.519 3.774 -19.748 1.00 97.75 178 GLN A CA 1
ATOM 1332 C C . GLN A 1 178 ? 48.507 2.732 -19.215 1.00 97.75 178 GLN A C 1
ATOM 1334 O O . GLN A 1 178 ? 49.264 3.015 -18.293 1.00 97.75 178 GLN A O 1
ATOM 1339 N N . GLU A 1 179 ? 48.562 1.543 -19.822 1.00 98.19 179 GLU A N 1
ATOM 1340 C CA . GLU A 1 179 ? 49.517 0.507 -19.417 1.00 98.19 179 GLU A CA 1
ATOM 1341 C C . GLU A 1 179 ? 50.971 0.954 -19.640 1.00 98.19 179 GLU A C 1
ATOM 1343 O O . GLU A 1 179 ? 51.842 0.714 -18.801 1.00 98.19 179 GLU A O 1
ATOM 1348 N N . LYS A 1 180 ? 51.251 1.651 -20.749 1.00 98.25 180 LYS A N 1
ATOM 1349 C CA . LYS A 1 180 ? 52.581 2.221 -21.012 1.00 98.25 180 LYS A CA 1
ATOM 1350 C C . LYS A 1 180 ? 52.956 3.298 -19.998 1.00 98.25 180 LYS A C 1
ATOM 1352 O O . LYS A 1 180 ? 54.109 3.333 -19.571 1.00 98.25 180 LYS A O 1
ATOM 1357 N N . GLU A 1 181 ? 52.013 4.154 -19.620 1.00 98.06 181 GLU A N 1
ATOM 1358 C CA . GLU A 1 181 ? 52.232 5.197 -18.618 1.00 98.06 181 GLU A CA 1
ATOM 1359 C C . GLU A 1 181 ? 52.468 4.603 -17.226 1.00 98.06 181 GLU A C 1
ATOM 1361 O O . GLU A 1 181 ? 53.453 4.953 -16.580 1.00 98.06 181 GLU A O 1
ATOM 1366 N N . ALA A 1 182 ? 51.671 3.612 -16.819 1.00 97.88 182 ALA A N 1
ATOM 1367 C CA . ALA A 1 182 ? 51.873 2.880 -15.570 1.00 97.88 182 ALA A CA 1
ATOM 1368 C C . ALA A 1 182 ? 53.257 2.206 -15.519 1.00 97.88 182 ALA A C 1
ATOM 1370 O O . ALA A 1 182 ? 53.976 2.327 -14.530 1.00 97.88 182 ALA A O 1
ATOM 1371 N N . ARG A 1 183 ? 53.693 1.570 -16.617 1.00 98.00 183 ARG A N 1
ATOM 1372 C CA . ARG A 1 183 ? 55.052 1.003 -16.732 1.00 98.00 183 ARG A CA 1
ATOM 1373 C C . ARG A 1 183 ? 56.156 2.066 -16.732 1.00 98.00 183 ARG A C 1
ATOM 1375 O O . ARG A 1 183 ? 57.305 1.743 -16.431 1.00 98.00 183 ARG A O 1
ATOM 1382 N N . ARG A 1 184 ? 55.875 3.307 -17.142 1.00 98.31 184 ARG A N 1
ATOM 1383 C CA . ARG A 1 184 ? 56.839 4.415 -17.048 1.00 98.31 184 ARG A CA 1
ATOM 1384 C C . ARG A 1 184 ? 56.971 4.866 -15.595 1.00 98.31 184 ARG A C 1
ATOM 1386 O O . ARG A 1 184 ? 58.087 4.889 -15.096 1.00 98.31 184 ARG A O 1
ATOM 1393 N N . LEU A 1 185 ? 55.849 5.105 -14.919 1.00 98.06 185 LEU A N 1
ATOM 1394 C CA . LEU A 1 185 ? 55.818 5.508 -13.512 1.00 98.06 185 LEU A CA 1
ATOM 1395 C C . LEU A 1 185 ? 56.450 4.456 -12.595 1.00 98.06 185 LEU A C 1
ATOM 1397 O O . LEU A 1 185 ? 57.282 4.809 -11.771 1.00 98.06 185 LEU A O 1
ATOM 1401 N N . ALA A 1 186 ? 56.157 3.168 -12.801 1.00 97.50 186 ALA A N 1
ATOM 1402 C CA . ALA A 1 186 ? 56.769 2.089 -12.023 1.00 97.50 186 ALA A CA 1
ATOM 1403 C C . ALA A 1 186 ? 58.304 2.070 -12.150 1.00 97.50 186 ALA A C 1
ATOM 1405 O O . ALA A 1 186 ? 59.007 1.845 -11.171 1.00 97.50 186 ALA A O 1
ATOM 1406 N N . ARG A 1 187 ? 58.839 2.360 -13.346 1.00 98.00 187 ARG A N 1
ATOM 1407 C CA . ARG A 1 187 ? 60.292 2.469 -13.559 1.00 98.00 187 ARG A CA 1
ATOM 1408 C C . ARG A 1 187 ? 60.889 3.715 -12.903 1.00 98.00 187 ARG A C 1
ATOM 1410 O O . ARG A 1 187 ? 62.009 3.650 -12.409 1.00 98.00 187 ARG A O 1
ATOM 1417 N N . GLU A 1 188 ? 60.169 4.836 -12.898 1.00 98.00 188 GLU A N 1
ATOM 1418 C CA . GLU A 1 188 ? 60.592 6.062 -12.205 1.00 98.00 188 GLU A CA 1
ATOM 1419 C C . GLU A 1 188 ? 60.572 5.902 -10.678 1.00 98.00 188 GLU A C 1
ATOM 1421 O O . GLU A 1 188 ? 61.445 6.431 -9.993 1.00 98.00 188 GLU A O 1
ATOM 1426 N N . GLU A 1 189 ? 59.594 5.177 -10.138 1.00 97.88 189 GLU A N 1
ATOM 1427 C CA . GLU A 1 189 ? 59.503 4.857 -8.712 1.00 97.88 189 GLU A CA 1
ATOM 1428 C C . GLU A 1 189 ? 60.613 3.892 -8.288 1.00 97.88 189 GLU A C 1
ATOM 1430 O O . GLU A 1 189 ? 61.309 4.158 -7.312 1.00 97.88 189 GLU A O 1
ATOM 1435 N N . GLU A 1 190 ? 60.868 2.839 -9.072 1.00 97.50 190 GLU A N 1
ATOM 1436 C CA . GLU A 1 190 ? 61.993 1.930 -8.830 1.00 97.50 190 GLU A CA 1
ATOM 1437 C C . GLU A 1 190 ? 63.340 2.672 -8.875 1.00 97.50 190 GLU A C 1
ATOM 1439 O O . GLU A 1 190 ? 64.215 2.429 -8.045 1.00 97.50 190 GLU A O 1
ATOM 1444 N N . ALA A 1 191 ? 63.509 3.619 -9.805 1.00 97.06 191 ALA A N 1
ATOM 1445 C CA . ALA A 1 191 ? 64.702 4.462 -9.863 1.00 97.06 191 ALA A CA 1
ATOM 1446 C C . ALA A 1 191 ? 64.850 5.351 -8.615 1.00 97.06 191 ALA A C 1
ATOM 1448 O O . ALA A 1 191 ? 65.942 5.419 -8.053 1.00 97.06 191 ALA A O 1
ATOM 1449 N N . ARG A 1 192 ? 63.759 5.973 -8.144 1.00 96.88 192 ARG A N 1
ATOM 1450 C CA . ARG A 1 192 ? 63.755 6.770 -6.904 1.00 96.88 192 ARG A CA 1
ATOM 1451 C C . ARG A 1 192 ? 64.059 5.931 -5.668 1.00 96.88 192 ARG A C 1
ATOM 1453 O O . ARG A 1 192 ? 64.798 6.383 -4.800 1.00 96.88 192 ARG A O 1
ATOM 1460 N N . GLN A 1 193 ? 63.527 4.714 -5.594 1.00 95.56 193 GLN A N 1
ATOM 1461 C CA . GLN A 1 193 ? 63.801 3.814 -4.479 1.00 95.56 193 GLN A CA 1
ATOM 1462 C C . GLN A 1 193 ? 65.285 3.439 -4.427 1.00 95.56 193 GLN A C 1
ATOM 1464 O O . GLN A 1 193 ? 65.896 3.506 -3.365 1.00 95.56 193 GLN A O 1
ATOM 1469 N N . ARG A 1 194 ? 65.893 3.134 -5.583 1.00 95.69 194 ARG A N 1
ATOM 1470 C CA . ARG A 1 194 ? 67.337 2.869 -5.670 1.00 95.69 194 ARG A CA 1
ATOM 1471 C C . ARG A 1 194 ? 68.180 4.071 -5.241 1.00 95.69 194 ARG A C 1
ATOM 1473 O O . ARG A 1 194 ? 69.210 3.877 -4.607 1.00 95.69 194 ARG A O 1
ATOM 1480 N N . GLU A 1 195 ? 67.759 5.290 -5.579 1.00 94.31 195 GLU A N 1
ATOM 1481 C CA . GLU A 1 195 ? 68.432 6.517 -5.134 1.00 94.31 195 GLU A CA 1
ATOM 1482 C C . GLU A 1 195 ? 68.345 6.683 -3.609 1.00 94.31 195 GLU A C 1
ATOM 1484 O O . GLU A 1 195 ? 69.353 6.977 -2.969 1.00 94.31 195 GLU A O 1
ATOM 1489 N N . PHE A 1 196 ? 67.176 6.421 -3.014 1.00 91.69 196 PHE A N 1
ATOM 1490 C CA . PHE A 1 196 ? 66.981 6.477 -1.563 1.00 91.69 196 PHE A CA 1
ATOM 1491 C C . PHE A 1 196 ? 67.819 5.430 -0.819 1.00 91.69 196 PHE A C 1
ATOM 1493 O O . PHE A 1 196 ? 68.474 5.757 0.169 1.00 91.69 196 PHE A O 1
ATOM 1500 N N . ASP A 1 197 ? 67.862 4.196 -1.326 1.00 90.31 197 ASP A N 1
ATOM 1501 C CA . ASP A 1 197 ? 68.662 3.110 -0.747 1.00 90.31 197 ASP A CA 1
ATOM 1502 C C . ASP A 1 197 ? 70.176 3.397 -0.819 1.00 90.31 197 ASP A C 1
ATOM 1504 O O . ASP A 1 197 ? 70.957 2.846 -0.041 1.00 90.31 197 ASP A O 1
ATOM 1508 N N . GLN A 1 198 ? 70.606 4.277 -1.730 1.00 89.44 198 GLN A N 1
ATOM 1509 C CA . GLN A 1 198 ? 72.000 4.695 -1.867 1.00 89.44 198 GLN A CA 1
ATOM 1510 C C . GLN A 1 198 ? 72.395 5.826 -0.899 1.00 89.44 198 GLN A C 1
ATOM 1512 O O . GLN A 1 198 ? 73.587 6.122 -0.775 1.00 89.44 198 GLN A O 1
ATOM 1517 N N . ILE A 1 199 ? 71.444 6.440 -0.179 1.00 84.69 199 ILE A N 1
ATOM 1518 C CA . ILE A 1 199 ? 71.748 7.450 0.842 1.00 84.69 199 ILE A CA 1
ATOM 1519 C C . ILE A 1 199 ? 72.328 6.731 2.072 1.00 84.69 199 ILE A C 1
ATOM 1521 O O . ILE A 1 199 ? 71.619 5.970 2.736 1.00 84.69 199 ILE A O 1
ATOM 1525 N N . PRO A 1 200 ? 73.610 6.952 2.420 1.00 76.81 200 PRO A N 1
ATOM 1526 C CA . PRO A 1 200 ? 74.207 6.306 3.579 1.00 76.81 200 PRO A CA 1
ATOM 1527 C C . PRO A 1 200 ? 73.456 6.732 4.845 1.00 76.81 200 PRO A C 1
ATOM 1529 O O . PRO A 1 200 ? 73.246 7.925 5.069 1.00 76.81 200 PRO A O 1
ATOM 1532 N N . GLN A 1 201 ? 73.068 5.759 5.680 1.00 66.94 201 GLN A N 1
ATOM 1533 C CA . GLN A 1 201 ? 72.418 5.980 6.977 1.00 66.94 201 GLN A CA 1
ATOM 1534 C C . GLN A 1 201 ? 73.389 6.626 7.976 1.00 66.94 201 GLN A C 1
ATOM 1536 O O . GLN A 1 201 ? 73.842 6.013 8.941 1.00 66.94 201 GLN A O 1
ATOM 1541 N N . ALA A 1 202 ? 73.761 7.875 7.731 1.00 57.53 202 ALA A N 1
ATOM 1542 C CA . ALA A 1 202 ? 74.580 8.645 8.636 1.00 57.53 202 ALA A CA 1
ATOM 1543 C C . ALA A 1 202 ? 73.674 9.345 9.662 1.00 57.53 202 ALA A C 1
ATOM 1545 O O . ALA A 1 202 ? 73.140 10.420 9.419 1.00 57.53 202 ALA A O 1
ATOM 1546 N N . ILE A 1 203 ? 73.586 8.721 10.841 1.00 59.25 203 ILE A N 1
ATOM 1547 C CA . ILE A 1 203 ? 73.476 9.395 12.144 1.00 59.25 203 ILE A CA 1
ATOM 1548 C C . ILE A 1 203 ? 72.116 10.074 12.417 1.00 59.25 203 ILE A C 1
ATOM 1550 O O . ILE A 1 203 ? 71.993 11.294 12.429 1.00 59.25 203 ILE A O 1
ATOM 1554 N N . PHE A 1 204 ? 71.109 9.276 12.786 1.00 55.19 204 PHE A N 1
ATOM 1555 C CA . PHE A 1 204 ? 70.021 9.744 13.657 1.00 55.19 204 PHE A CA 1
ATOM 1556 C C . PHE A 1 204 ? 70.329 9.319 15.101 1.00 55.19 204 PHE A C 1
ATOM 1558 O O . PHE A 1 204 ? 69.938 8.247 15.558 1.00 55.19 204 PHE A O 1
ATOM 1565 N N . VAL A 1 205 ? 71.076 10.154 15.830 1.00 60.06 205 VAL A N 1
ATOM 1566 C CA . VAL A 1 205 ? 71.234 10.023 17.288 1.00 60.06 205 VAL A CA 1
ATOM 1567 C C . VAL A 1 205 ? 69.940 10.525 17.928 1.00 60.06 205 VAL A C 1
ATOM 1569 O O . VAL A 1 205 ? 69.722 11.725 18.065 1.00 60.06 205 VAL A O 1
ATOM 1572 N N . SER A 1 206 ? 69.045 9.596 18.264 1.00 60.75 206 SER A N 1
ATOM 1573 C CA . SER A 1 206 ? 67.799 9.884 18.976 1.00 60.75 206 SER A CA 1
ATOM 1574 C C . SER A 1 206 ? 68.084 10.072 20.467 1.00 60.75 206 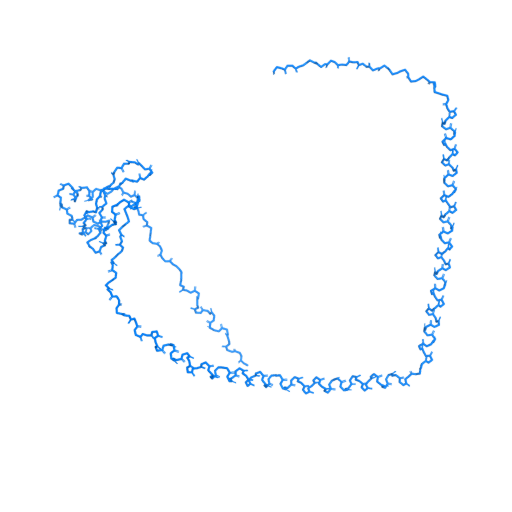SER A C 1
ATOM 1576 O O . SER A 1 206 ? 68.247 9.112 21.217 1.00 60.75 206 SER A O 1
ATOM 1578 N N . THR A 1 207 ? 68.154 11.323 20.912 1.00 59.97 207 THR A N 1
ATOM 1579 C CA . THR A 1 207 ? 68.015 11.671 22.328 1.00 59.97 207 THR A CA 1
ATOM 1580 C C . THR A 1 207 ? 66.526 11.691 22.677 1.00 59.97 207 THR A C 1
ATOM 1582 O O . THR A 1 207 ? 65.850 12.687 22.426 1.00 59.97 207 THR A O 1
ATOM 1585 N N . ILE A 1 208 ? 65.998 10.598 23.235 1.00 64.19 208 ILE A N 1
ATOM 1586 C CA . ILE A 1 208 ? 64.652 10.572 23.830 1.00 64.19 208 ILE A CA 1
ATOM 1587 C C . ILE A 1 208 ? 64.780 10.954 25.311 1.00 64.19 208 ILE A C 1
ATOM 1589 O O . ILE A 1 208 ? 65.415 10.212 26.064 1.00 64.19 208 ILE A O 1
ATOM 1593 N N . PRO A 1 209 ? 64.184 12.066 25.773 1.00 61.66 209 PRO A N 1
ATOM 1594 C CA . PRO A 1 209 ? 64.061 12.329 27.198 1.00 61.66 209 PRO A CA 1
ATOM 1595 C C . PRO A 1 209 ? 62.941 11.461 27.787 1.00 61.66 209 PRO A C 1
ATOM 1597 O O . PRO A 1 209 ? 61.769 11.593 27.437 1.00 61.66 209 PRO A O 1
ATOM 1600 N N . THR A 1 210 ? 63.297 10.570 28.708 1.00 61.12 210 THR A N 1
ATOM 1601 C CA . THR A 1 210 ? 62.353 9.875 29.589 1.00 61.12 210 THR A CA 1
ATOM 1602 C C . THR A 1 210 ? 61.733 10.886 30.556 1.00 61.12 210 THR A C 1
ATOM 1604 O O . THR A 1 210 ? 62.432 11.387 31.437 1.00 61.12 210 THR A O 1
ATOM 1607 N N . SER A 1 211 ? 60.443 11.200 30.402 1.00 62.09 211 SER A N 1
ATOM 1608 C CA . SER A 1 211 ? 59.686 11.998 31.374 1.00 62.09 211 SER A CA 1
ATOM 1609 C C . SER A 1 211 ? 58.707 11.125 32.154 1.00 62.09 211 SER A C 1
ATOM 1611 O O . SER A 1 211 ? 58.073 10.220 31.611 1.00 62.09 211 SER A O 1
ATOM 1613 N N . ALA A 1 212 ? 58.688 11.399 33.453 1.00 58.44 212 ALA A N 1
ATOM 1614 C CA . ALA A 1 212 ? 58.198 10.606 34.560 1.00 58.44 212 ALA A CA 1
ATOM 1615 C C . ALA A 1 212 ? 56.678 10.390 34.571 1.00 58.44 212 ALA A C 1
ATOM 1617 O O . ALA A 1 212 ? 55.893 11.232 34.138 1.00 58.44 212 ALA A O 1
ATOM 1618 N N . LYS A 1 213 ? 56.280 9.254 35.145 1.00 60.53 213 LYS A N 1
ATOM 1619 C CA . LYS A 1 213 ? 54.899 8.867 35.411 1.00 60.53 213 LYS A CA 1
ATOM 1620 C C . LYS A 1 213 ? 54.754 8.678 36.920 1.00 60.53 213 LYS A C 1
ATOM 1622 O O . LYS A 1 213 ? 54.927 7.568 37.397 1.00 60.53 213 LYS A O 1
ATOM 1627 N N . ASP A 1 214 ? 54.452 9.761 37.630 1.00 59.84 214 ASP A N 1
ATOM 1628 C CA . ASP A 1 214 ? 54.018 9.751 39.031 1.00 59.84 214 ASP A CA 1
ATOM 1629 C C . ASP A 1 214 ? 52.852 10.740 39.201 1.00 59.84 214 ASP A C 1
ATOM 1631 O O . ASP A 1 214 ? 53.033 11.951 39.097 1.00 59.84 214 ASP A O 1
ATOM 1635 N N . ALA A 1 215 ? 51.649 10.206 39.423 1.00 58.56 215 ALA A N 1
ATOM 1636 C CA . ALA A 1 215 ? 50.490 10.864 40.042 1.00 58.56 215 ALA A CA 1
ATOM 1637 C C . ALA A 1 215 ? 49.465 9.751 40.351 1.00 58.56 215 ALA A C 1
ATOM 1639 O O . ALA A 1 215 ? 48.957 9.117 39.429 1.00 58.56 215 ALA A O 1
ATOM 1640 N N . SER A 1 216 ? 49.393 9.313 41.614 1.00 58.19 216 SER A N 1
ATOM 1641 C CA . SER A 1 216 ? 48.391 9.720 42.628 1.00 58.19 216 SER A CA 1
ATOM 1642 C C . SER A 1 216 ? 47.047 9.002 42.434 1.00 58.19 216 SER A C 1
ATOM 1644 O O . SER A 1 216 ? 46.432 9.131 41.382 1.00 58.19 216 SER A O 1
ATOM 1646 N N . LEU A 1 217 ? 46.726 8.050 43.322 1.00 48.53 217 LEU A N 1
ATOM 1647 C CA . LEU A 1 217 ? 45.994 8.203 44.603 1.00 48.53 217 LEU A CA 1
ATOM 1648 C C . LEU A 1 217 ? 44.478 8.191 44.391 1.00 48.53 217 LEU A C 1
ATOM 1650 O O . LEU A 1 217 ? 43.962 9.154 43.788 1.00 48.53 217 LEU A O 1
#